Protein 4JXY (pdb70)

Radius of gyration: 20.23 Å; Cα contacts (8 Å, |Δi|>4): 507; chains: 1; bounding box: 39×57×57 Å

Solvent-accessible surface area: 14494 Å² total; per-residue (Å²): 222,101,160,195,148,132,53,40,77,78,107,117,0,77,74,49,1,87,99,12,11,84,35,0,18,134,40,0,55,151,39,15,85,24,155,86,76,86,28,40,107,0,0,128,117,23,0,60,52,0,0,118,73,52,37,0,8,0,0,1,0,0,0,63,9,15,110,9,150,63,103,61,0,22,25,0,0,0,0,0,0,0,0,32,4,0,15,84,11,45,23,38,46,79,123,76,6,19,146,90,61,30,75,44,16,0,51,122,5,0,54,30,0,43,82,45,0,58,105,7,0,97,103,15,134,30,155,105,0,39,82,12,0,51,63,0,12,88,28,3,47,104,1,31,88,45,32,98,133,15,34,66,54,9,95,6,75,56,144,26,9,61,84,9,1,58,3,47,10,0,51,8,2,14,2,0,0,16,0,0,0,20,23,26,190,51,63,135,65,30,16,70,7,0,52,46,0,0,52,54,0,0,16,0,36,23,0,0,78,7,0,53,40,19,87,30,88,5,1,54,90,0,48,7,5,0,0,1,0,37,0,10,97,102,18,87,160,119,27,44,52,30,0,94,81,1,0,84,85,28,48,0,96,123,33,57,100,66,0,63,73,2,1,130,113,28,24,0,35,77,54,0,66,103,42,0,93,121,3,0,78,56,0,33,99,17,0,89,72,7,144,158,41,81,49,23,67,0,0,29,0,5,0,66,34,3,12,110,159,15,140

Nearest PDB structures (foldseek):
  4jxy-assembly1_A  TM=1.003E+00  e=1.098E-40  Paraglaciecola sp. T6c
  4jyx-assembly6_C  TM=9.561E-01  e=3.311E-35  Paraglaciecola sp. T6c
  4jyx-assembly5_E-3  TM=9.572E-01  e=4.489E-35  Paraglaciecola sp. T6c
  3mzv-assembly1_A  TM=9.413E-01  e=1.337E-19  Rhodobacter capsulatus
  3oyr-assembly1_A  TM=9.208E-01  e=9.953E-17  Caulobacter vibrioides

B-factor: mean 39.45, std 17.42, range [16.97, 200.0]

Sequence (311 aa):
ENLYFQSMDLDHILSSLAEPDMLAVNQLIQQKKQQVVNNSDVSLINQLGFYIVNSGGKRLRPLLTVLAARALNIQTEQHHTLAAIIEFIHTATLLHDDVVDTANEVFGNQASSVLVGDFLYTRSFQMMVTLDSMRVMMQILSDATNVIAEGEVLQLMNCNDPDTTEESYMEVIYSSKTARLFEAATLLAGVLTKQSEAIENAMQDYGKYLGTAFQLVDDIMDYAGDDLAEGKPTLPLLYAMWHGNEQQTAIIREAIETGNGMDNLTPILETMEQTGALTYTKQQALKASQQQAIDALSSPPIEEEESVYKEALIGLAHISVERVA

Secondary structure (DSSP, 8-state):
--TT-SPPPHHHHHHHHHHHHHHHHHHHHHHS--S-HHHHHHHHHHHTTGGGSHHHHHHHHHHHHTT--SSHHHHHHHHHHHHHHHHHHHHHHH--HHHHHHHHHHHHHHHHHHHHHHHHHHHTT-HHHHHHHHHHHHHHHHHHHHHHHHTT-TT--HHHHHHHHIIIIIHHHHHHHHHHHHHTT--HHHHHHHHHHHHHHHHHHHHHHHHHTT--HHHHTT---HHHHHHHHHS-HHHHHHHHHHHHHS-GGGGHHHHHHHHHHHTHHHHHHHHHHHHHHHHHHHTTTSPP-HHHHHHHHHHHHHHTTT-

Foldseek 3Di:
DPPPPDFDAPVRLCVVCVVLLVLLLVVLLVLQDDPDVLSNVLSCVQRNSLSVDDQLSLLSLLLVLLVPPDSLSSLLSLLLSLLVSLLVLQLVLLQPSCVVVNNVSSNVSSVVSNVSSVVSQVVLVDVVLVVLVVVLSVLLVVLSVLQSVCQLPLVDDPVSLLSSQQRNWQSSQLSSNLVSCVSSVHDPLQSQLSSLLSNLLRSLLVLVVVLVCLCPPCLQRLGDHQLLSQLLVQAPPVLVVLSNCSNNPSPCVVVVVSSSVSSVVRCRSVVSLVSSLVSLVSSLVSCVPRDDDVSNSSSNNSSVVSSVVPD

Structure (mmCIF, N/CA/C/O backbone):
data_4JXY
#
_entry.id   4JXY
#
_cell.length_a   149.173
_cell.length_b   149.173
_cell.length_c   149.173
_cell.angle_alpha   90.00
_cell.angle_beta   90.00
_cell.angle_gamma   90.00
#
_symmetry.space_group_name_H-M   'P 41 3 2'
#
loop_
_entity.id
_entity.type
_entity.pdbx_description
1 polymer Trans-hexaprenyltranstransferase
2 non-polymer 'PHOSPHATE ION'
3 non-polymer 'GLUTARIC ACID'
4 water water
#
loop_
_atom_site.group_PDB
_atom_site.id
_atom_site.type_symbol
_atom_site.label_atom_id
_atom_site.label_alt_id
_atom_site.label_comp_id
_atom_site.label_asym_id
_atom_site.label_entity_id
_atom_site.label_seq_id
_atom_site.pdbx_PDB_ins_code
_atom_site.Cartn_x
_atom_site.Cartn_y
_atom_site.Cartn_z
_atom_site.occupancy
_atom_site.B_iso_or_equiv
_atom_site.auth_seq_id
_atom_site.auth_comp_id
_atom_site.auth_asym_id
_atom_site.auth_atom_id
_atom_site.pdbx_PDB_model_num
ATOM 1 N N . GLU A 1 16 ? 0.910 29.769 -61.514 1.00 77.24 -6 GLU A N 1
ATOM 2 C CA . GLU A 1 16 ? 1.612 29.130 -62.651 1.00 47.07 -6 GLU A CA 1
ATOM 3 C C . GLU A 1 16 ? 1.564 27.599 -62.551 1.00 66.64 -6 GLU A C 1
ATOM 4 O O . GLU A 1 16 ? 1.240 26.969 -63.545 1.00 51.14 -6 GLU A O 1
ATOM 10 N N . ASN A 1 17 ? 1.904 27.009 -61.386 1.00 37.31 -5 ASN A N 1
ATOM 11 C CA . ASN A 1 17 ? 1.881 25.524 -61.191 1.00 32.36 -5 ASN A CA 1
ATOM 12 C C . ASN A 1 17 ? 0.444 24.966 -61.174 1.00 40.33 -5 ASN A C 1
ATOM 13 O O . ASN A 1 17 ? -0.250 25.054 -60.169 1.00 36.32 -5 ASN A O 1
ATOM 18 N N . LEU A 1 18 ? 0.022 24.390 -62.295 1.00 35.28 -4 LEU A N 1
ATOM 19 C CA . LEU A 1 18 ? -1.331 23.831 -62.437 1.00 35.01 -4 LEU A CA 1
ATOM 20 C C . LEU A 1 18 ? -1.574 22.587 -61.586 1.00 36.29 -4 LEU A C 1
ATOM 21 O O . LEU A 1 18 ? -2.714 22.235 -61.343 1.00 33.87 -4 LEU A O 1
ATOM 26 N N . TYR A 1 19 ? -0.506 21.923 -61.147 1.00 28.57 -3 TYR A N 1
ATOM 27 C CA . TYR A 1 19 ? -0.621 20.703 -60.341 1.00 33.74 -3 TYR A CA 1
ATOM 28 C C . TYR A 1 19 ? -0.162 20.962 -58.915 1.00 36.82 -3 TYR A C 1
ATOM 29 O O . TYR A 1 19 ? 0.453 20.098 -58.284 1.00 36.52 -3 TYR A O 1
ATOM 38 N N . PHE A 1 20 ? -0.511 22.143 -58.403 1.00 34.37 -2 PHE A N 1
ATOM 39 C CA . PHE A 1 20 ? -0.105 22.542 -57.054 1.00 37.35 -2 PHE A CA 1
ATOM 40 C C . PHE A 1 20 ? -0.786 21.679 -55.978 1.00 41.66 -2 PHE A C 1
ATOM 41 O O . PHE A 1 20 ? -0.176 21.359 -54.961 1.00 40.72 -2 PHE A O 1
ATOM 49 N N . GLN A 1 21 ? -2.024 21.266 -56.222 1.00 34.61 -1 GLN A N 1
ATOM 50 C CA . GLN A 1 21 ? -2.762 20.458 -55.248 1.00 40.09 -1 GLN A CA 1
ATOM 51 C C . GLN A 1 21 ? -2.271 19.012 -55.239 1.00 40.33 -1 GLN A C 1
ATOM 52 O O . GLN A 1 21 ? -1.980 18.440 -56.283 1.00 36.22 -1 GLN A O 1
ATOM 58 N N . SER A 1 22 ? -2.162 18.416 -54.055 1.00 36.05 0 SER A N 1
ATOM 59 C CA . SER A 1 22 ? -1.809 17.000 -53.982 1.00 30.82 0 SER A CA 1
ATOM 60 C C . SER A 1 22 ? -2.995 16.167 -54.488 1.00 27.83 0 SER A C 1
ATOM 61 O O . SER A 1 22 ? -4.158 16.605 -54.446 1.00 32.61 0 SER A O 1
ATOM 64 N N . MET A 1 23 ? -2.689 14.970 -54.970 1.00 32.88 1 MET A N 1
ATOM 65 C CA . MET A 1 23 ? -3.709 14.118 -55.592 1.00 30.11 1 MET A CA 1
ATOM 66 C C . MET A 1 23 ? -4.709 13.655 -54.545 1.00 29.73 1 MET A C 1
ATOM 67 O O . MET A 1 23 ? -4.323 13.109 -53.484 1.00 28.65 1 MET A O 1
ATOM 72 N N . ASP A 1 24 ? -5.995 13.831 -54.834 1.00 28.69 2 ASP A N 1
ATOM 73 C CA . ASP A 1 24 ? -7.014 13.424 -53.883 1.00 28.63 2 ASP A CA 1
ATOM 74 C C . ASP A 1 24 ? -7.361 11.942 -53.978 1.00 24.57 2 ASP A C 1
ATOM 75 O O . ASP A 1 24 ? -6.986 11.237 -54.926 1.00 26.92 2 ASP A O 1
ATOM 80 N N . LEU A 1 25 ? -8.121 11.487 -53.004 1.00 26.20 3 LEU A N 1
ATOM 81 C CA . LEU A 1 25 ? -8.401 10.056 -52.887 1.00 28.95 3 LEU A CA 1
ATOM 82 C C . LEU A 1 25 ? -9.120 9.513 -54.123 1.00 32.48 3 LEU A C 1
ATOM 83 O O . LEU A 1 25 ? -8.769 8.473 -54.611 1.00 26.71 3 LEU A O 1
ATOM 88 N N . ASP A 1 26 ? -10.117 10.223 -54.650 1.00 28.20 4 ASP A N 1
ATOM 89 C CA . ASP A 1 26 ? -10.835 9.740 -55.850 1.00 28.48 4 ASP A CA 1
ATOM 90 C C . ASP A 1 26 ? -9.912 9.509 -57.022 1.00 25.86 4 ASP A C 1
ATOM 91 O O . ASP A 1 26 ? -10.032 8.511 -57.753 1.00 25.87 4 ASP A O 1
ATOM 96 N N . HIS A 1 27 ? -8.960 10.414 -57.220 1.00 25.48 5 HIS A N 1
ATOM 97 C CA . HIS A 1 27 ? -8.017 10.266 -58.317 1.00 27.91 5 HIS A CA 1
ATOM 98 C C . HIS A 1 27 ? -7.053 9.131 -58.055 1.00 24.28 5 HIS A C 1
ATOM 99 O O . HIS A 1 27 ? -6.709 8.390 -58.966 1.00 24.59 5 HIS A O 1
ATOM 106 N N . ILE A 1 28 ? -6.609 9.012 -56.806 1.00 24.25 6 ILE A N 1
ATOM 107 C CA . ILE A 1 28 ? -5.752 7.887 -56.427 1.00 22.74 6 ILE A CA 1
ATOM 108 C C . ILE A 1 28 ? -6.467 6.568 -56.700 1.00 19.04 6 ILE A C 1
ATOM 109 O O . ILE A 1 28 ? -5.881 5.660 -57.280 1.00 24.19 6 ILE A O 1
ATOM 114 N N . LEU A 1 29 ? -7.693 6.451 -56.213 1.00 24.26 7 LEU A N 1
ATOM 115 C CA . LEU A 1 29 ? -8.424 5.192 -56.368 1.00 25.01 7 LEU A CA 1
ATOM 116 C C . LEU A 1 29 ? -8.727 4.902 -57.841 1.00 28.14 7 LEU A C 1
ATOM 117 O O . LEU A 1 29 ? -8.587 3.770 -58.279 1.00 26.64 7 LEU A O 1
ATOM 122 N N . SER A 1 30 ? -9.076 5.927 -58.627 1.00 28.10 8 SER A N 1
ATOM 123 C CA A SER A 1 30 ? -9.302 5.724 -60.074 0.50 25.89 8 SER A CA 1
ATOM 124 C CA B SER A 1 30 ? -9.315 5.726 -60.046 0.50 26.65 8 SER A CA 1
ATOM 125 C C . SER A 1 30 ? -8.049 5.266 -60.782 1.00 24.80 8 SER A C 1
ATOM 126 O O . SER A 1 30 ? -8.093 4.346 -61.614 1.00 25.90 8 SER A O 1
ATOM 131 N N . LEU A 1 31 ? -6.924 5.900 -60.474 1.00 25.90 9 LEU A N 1
ATOM 132 C CA . LEU A 1 31 ? -5.651 5.524 -61.064 1.00 22.35 9 LEU A CA 1
ATOM 133 C C . LEU A 1 31 ? -5.301 4.058 -60.786 1.00 23.40 9 LEU A C 1
ATOM 134 O O . LEU A 1 31 ? -4.812 3.359 -61.667 1.00 24.93 9 LEU A O 1
ATOM 139 N N . ALA A 1 32 ? -5.511 3.643 -59.544 1.00 24.12 10 ALA A N 1
ATOM 140 C CA . ALA A 1 32 ? -5.133 2.308 -59.078 1.00 22.22 10 ALA A CA 1
ATOM 141 C C . ALA A 1 32 ? -6.142 1.228 -59.431 1.00 25.27 10 ALA A C 1
ATOM 142 O O . ALA A 1 32 ? -5.873 0.037 -59.225 1.00 24.15 10 ALA A O 1
ATOM 144 N N . GLU A 1 33 ? -7.335 1.609 -59.867 1.00 23.16 11 GLU A N 1
ATOM 145 C CA . GLU A 1 33 ? -8.427 0.633 -59.874 1.00 20.30 11 GLU A CA 1
ATOM 146 C C . GLU A 1 33 ? -8.150 -0.617 -60.707 1.00 21.76 11 GLU A C 1
ATOM 147 O O . GLU A 1 33 ? -8.412 -1.725 -60.232 1.00 25.57 11 GLU A O 1
ATOM 153 N N . PRO A 1 34 ? -7.636 -0.475 -61.935 1.00 23.82 12 PRO A N 1
ATOM 154 C CA . PRO A 1 34 ? -7.374 -1.699 -62.678 1.00 23.47 12 PRO A CA 1
ATOM 155 C C . PRO A 1 34 ? -6.464 -2.689 -61.935 1.00 31.61 12 PRO A C 1
ATOM 156 O O . PRO A 1 34 ? -6.745 -3.890 -61.904 1.00 23.64 12 PRO A O 1
ATOM 160 N N . ASP A 1 35 ? -5.400 -2.185 -61.315 1.00 26.68 13 ASP A N 1
ATOM 161 C CA . ASP A 1 35 ? -4.491 -3.049 -60.508 1.00 28.73 13 ASP A CA 1
ATOM 162 C C . ASP A 1 35 ? -5.200 -3.654 -59.303 1.00 21.49 13 ASP A C 1
ATOM 163 O O . ASP A 1 35 ? -5.063 -4.862 -59.044 1.00 25.69 13 ASP A O 1
ATOM 168 N N . MET A 1 36 ? -5.978 -2.841 -58.590 1.00 20.71 14 MET A N 1
ATOM 169 C CA . MET A 1 36 ? -6.646 -3.288 -57.380 1.00 21.61 14 MET A CA 1
ATOM 170 C C . MET A 1 36 ? -7.694 -4.392 -57.687 1.00 27.80 14 MET A C 1
ATOM 171 O O . MET A 1 36 ? -7.837 -5.377 -56.935 1.00 23.12 14 MET A O 1
ATOM 176 N N . LEU A 1 37 ? -8.424 -4.233 -58.786 1.00 25.52 15 LEU A N 1
ATOM 177 C CA . LEU A 1 37 ? -9.385 -5.280 -59.184 1.00 26.85 15 LEU A CA 1
ATOM 178 C C . LEU A 1 37 ? -8.671 -6.561 -59.560 1.00 26.13 15 LEU A C 1
ATOM 179 O O . LEU A 1 37 ? -9.153 -7.649 -59.244 1.00 27.96 15 LEU A O 1
ATOM 184 N N . ALA A 1 38 ? -7.512 -6.457 -60.204 1.00 25.96 16 ALA A N 1
ATOM 185 C CA . ALA A 1 38 ? -6.708 -7.617 -60.504 1.00 27.71 16 ALA A CA 1
ATOM 186 C C . ALA A 1 38 ? -6.198 -8.298 -59.230 1.00 31.70 16 ALA A C 1
ATOM 187 O O . ALA A 1 38 ? -6.168 -9.519 -59.154 1.00 28.41 16 ALA A O 1
ATOM 189 N N . VAL A 1 39 ? -5.785 -7.513 -58.239 1.00 24.67 17 VAL A N 1
ATOM 190 C CA . VAL A 1 39 ? -5.377 -8.080 -56.950 1.00 25.58 17 VAL A CA 1
ATOM 191 C C . VAL A 1 39 ? -6.551 -8.807 -56.287 1.00 28.49 17 VAL A C 1
ATOM 192 O O . VAL A 1 39 ? -6.409 -9.904 -55.731 1.00 27.41 17 VAL A O 1
ATOM 196 N N . ASN A 1 40 ? -7.726 -8.216 -56.357 1.00 22.80 18 ASN A N 1
ATOM 197 C CA . ASN A 1 40 ? -8.864 -8.787 -55.671 1.00 28.63 18 ASN A CA 1
ATOM 198 C C . ASN A 1 40 ? -9.227 -10.131 -56.310 1.00 30.99 18 ASN A C 1
ATOM 199 O O . ASN A 1 40 ? -9.513 -11.104 -55.606 1.00 30.37 18 ASN A O 1
ATOM 204 N N . GLN A 1 41 ? -9.143 -10.193 -57.630 1.00 29.42 19 GLN A N 1
ATOM 205 C CA . GLN A 1 41 ? -9.391 -11.437 -58.330 1.00 39.44 19 GLN A CA 1
ATOM 206 C C . GLN A 1 41 ? -8.380 -12.512 -57.938 1.00 46.25 19 GLN A C 1
ATOM 207 O O . GLN A 1 41 ? -8.741 -13.662 -57.690 1.00 34.72 19 GLN A O 1
ATOM 213 N N . LEU A 1 42 ? -7.118 -12.131 -57.836 1.00 34.30 20 LEU A N 1
ATOM 214 C CA . LEU A 1 42 ? -6.072 -13.068 -57.459 1.00 26.59 20 LEU A CA 1
ATOM 215 C C . LEU A 1 42 ? -6.293 -13.580 -56.045 1.00 35.35 20 LEU A C 1
ATOM 216 O O . LEU A 1 42 ? -6.117 -14.774 -55.766 1.00 41.12 20 LEU A O 1
ATOM 221 N N . ILE A 1 43 ? -6.678 -12.684 -55.149 1.00 30.10 21 ILE A N 1
ATOM 222 C CA . ILE A 1 43 ? -7.002 -13.056 -53.788 1.00 30.60 21 ILE A CA 1
ATOM 223 C C . ILE A 1 43 ? -8.147 -14.087 -53.733 1.00 53.63 21 ILE A C 1
ATOM 224 O O . ILE A 1 43 ? -8.073 -15.072 -52.989 1.00 35.51 21 ILE A O 1
ATOM 229 N N A GLN A 1 44 ? -9.175 -13.893 -54.556 0.50 37.71 22 GLN A N 1
ATOM 230 N N B GLN A 1 44 ? -9.208 -13.841 -54.487 0.50 34.46 22 GLN A N 1
ATOM 231 C CA A GLN A 1 44 ? -10.291 -14.847 -54.624 0.50 40.39 22 GLN A CA 1
ATOM 232 C CA B GLN A 1 44 ? -10.384 -14.705 -54.432 0.50 32.48 22 GLN A CA 1
ATOM 233 C C A GLN A 1 44 ? -9.817 -16.224 -55.086 0.50 34.93 22 GLN A C 1
ATOM 234 C C B GLN A 1 44 ? -10.036 -16.109 -54.892 0.50 36.15 22 GLN A C 1
ATOM 235 O O A GLN A 1 44 ? -10.195 -17.241 -54.508 0.50 53.00 22 GLN A O 1
ATOM 236 O O B GLN A 1 44 ? -10.469 -17.088 -54.284 0.50 39.47 22 GLN A O 1
ATOM 247 N N A LYS A 1 45 ? -8.986 -16.250 -56.121 0.50 35.51 23 LYS A N 1
ATOM 248 N N B LYS A 1 45 ? -9.222 -16.209 -55.935 0.50 37.22 23 LYS A N 1
ATOM 249 C CA A LYS A 1 45 ? -8.494 -17.495 -56.690 0.50 38.68 23 LYS A CA 1
ATOM 250 C CA B LYS A 1 45 ? -8.788 -17.502 -56.413 0.50 44.94 23 LYS A CA 1
ATOM 251 C C A LYS A 1 45 ? -7.495 -18.203 -55.780 0.50 71.79 23 LYS A C 1
ATOM 252 C C B LYS A 1 45 ? -7.851 -18.139 -55.391 0.50 72.49 23 LYS A C 1
ATOM 253 O O A LYS A 1 45 ? -7.297 -19.426 -55.884 0.50 26.20 23 LYS A O 1
ATOM 254 O O B LYS A 1 45 ? -8.172 -19.183 -54.815 0.50 33.38 23 LYS A O 1
ATOM 265 N N A GLN A 1 46 ? -6.878 -17.421 -54.895 0.50 50.19 24 GLN A N 1
ATOM 266 N N B GLN A 1 46 ? -6.711 -17.495 -55.148 0.50 48.19 24 GLN A N 1
ATOM 267 C CA A GLN A 1 46 ? -5.820 -17.896 -54.011 0.50 74.45 24 GLN A CA 1
ATOM 268 C CA B GLN A 1 46 ? -5.680 -18.055 -54.277 0.50 79.71 24 GLN A CA 1
ATOM 269 C C A GLN A 1 46 ? -6.344 -18.221 -52.631 0.50 46.87 24 GLN A C 1
ATOM 270 C C B GLN A 1 46 ? -6.155 -18.222 -52.848 0.50 45.87 24 GLN A C 1
ATOM 271 O O A GLN A 1 46 ? -5.667 -18.880 -51.848 0.50 87.62 24 GLN A O 1
ATOM 272 O O B GLN A 1 46 ? -5.392 -18.671 -51.999 0.50 67.96 24 GLN A O 1
ATOM 283 N N A VAL A 1 47 ? -7.546 -17.750 -52.326 0.50 68.68 25 VAL A N 1
ATOM 284 N N B VAL A 1 47 ? -7.393 -17.840 -52.563 0.50 50.26 25 VAL A N 1
ATOM 285 C CA A VAL A 1 47 ? -8.166 -18.074 -51.055 0.50 85.02 25 VAL A CA 1
ATOM 286 C CA B VAL A 1 47 ? -7.937 -18.113 -51.246 0.50 64.19 25 VAL A CA 1
ATOM 287 C C A VAL A 1 47 ? -8.583 -19.521 -51.114 0.50 84.92 25 VAL A C 1
ATOM 288 C C B VAL A 1 47 ? -8.247 -19.584 -51.253 0.50 41.67 25 VAL A C 1
ATOM 289 O O A VAL A 1 47 ? -8.954 -20.117 -50.103 0.50 200.00 25 VAL A O 1
ATOM 290 O O B VAL A 1 47 ? -8.256 -20.236 -50.216 0.50 55.70 25 VAL A O 1
ATOM 297 N N A ASN A 1 48 ? -8.541 -20.082 -52.314 0.50 86.83 26 ASN A N 1
ATOM 298 N N B ASN A 1 48 ? -8.502 -20.094 -52.451 0.50 69.01 26 ASN A N 1
ATOM 299 C CA A ASN A 1 48 ? -9.224 -21.337 -52.548 0.50 106.14 26 ASN A CA 1
ATOM 300 C CA B ASN A 1 48 ? -9.204 -21.357 -52.614 0.50 93.45 26 ASN A CA 1
ATOM 301 C C A ASN A 1 48 ? -8.500 -22.582 -52.048 0.50 123.72 26 ASN A C 1
ATOM 302 C C B ASN A 1 48 ? -8.494 -22.590 -52.059 0.50 119.30 26 ASN A C 1
ATOM 303 O O A ASN A 1 48 ? -7.264 -22.673 -52.099 0.50 42.16 26 ASN A O 1
ATOM 304 O O B ASN A 1 48 ? -7.258 -22.681 -52.082 0.50 43.67 26 ASN A O 1
ATOM 313 N N . SER A 1 49 ? -9.313 -23.528 -51.575 1.00 77.97 27 SER A N 1
ATOM 314 C CA . SER A 1 49 ? -8.878 -24.830 -51.088 1.00 85.22 27 SER A CA 1
ATOM 315 C C . SER A 1 49 ? -10.061 -25.778 -51.271 1.00 86.94 27 SER A C 1
ATOM 316 O O . SER A 1 49 ? -11.175 -25.336 -51.567 1.00 58.42 27 SER A O 1
ATOM 319 N N . ASP A 1 50 ? -9.844 -27.069 -51.049 1.00 88.52 28 ASP A N 1
ATOM 320 C CA . ASP A 1 50 ? -10.947 -28.035 -51.091 1.00 80.53 28 ASP A CA 1
ATOM 321 C C . ASP A 1 50 ? -11.784 -28.008 -49.809 1.00 83.75 28 ASP A C 1
ATOM 322 O O . ASP A 1 50 ? -12.886 -28.550 -49.768 1.00 75.61 28 ASP A O 1
ATOM 327 N N . VAL A 1 51 ? -11.272 -27.350 -48.776 1.00 53.86 29 VAL A N 1
ATOM 328 C CA . VAL A 1 51 ? -11.887 -27.390 -47.464 1.00 48.18 29 VAL A CA 1
ATOM 329 C C . VAL A 1 51 ? -12.960 -26.297 -47.305 1.00 52.06 29 VAL A C 1
ATOM 330 O O . VAL A 1 51 ? -12.660 -25.113 -47.189 1.00 39.24 29 VAL A O 1
ATOM 334 N N . SER A 1 52 ? -14.219 -26.709 -47.273 1.00 42.77 30 SER A N 1
ATOM 335 C CA . SER A 1 52 ? -15.352 -25.778 -47.228 1.00 43.57 30 SER A CA 1
ATOM 336 C C . SER A 1 52 ? -15.232 -24.650 -46.199 1.00 47.49 30 SER A C 1
ATOM 337 O O . SER A 1 52 ? -15.479 -23.483 -46.523 1.00 49.01 30 SER A O 1
ATOM 340 N N . LEU A 1 53 ? -14.886 -24.979 -44.955 1.00 36.57 31 LEU A N 1
ATOM 341 C CA . LEU A 1 53 ? -14.821 -23.964 -43.898 1.00 41.47 31 LEU A CA 1
ATOM 342 C C . LEU A 1 53 ? -13.787 -22.868 -44.206 1.00 41.73 31 LEU A C 1
ATOM 343 O O . LEU A 1 53 ? -13.975 -21.709 -43.829 1.00 42.35 31 LEU A O 1
ATOM 348 N N . ILE A 1 54 ? -12.696 -23.243 -44.865 1.00 41.24 32 ILE A N 1
ATOM 349 C CA . ILE A 1 54 ? -11.683 -22.266 -45.260 1.00 43.93 32 ILE A CA 1
ATOM 350 C C . ILE A 1 54 ? -12.300 -21.312 -46.266 1.00 32.27 32 ILE A C 1
ATOM 351 O O . ILE A 1 54 ? -12.088 -20.101 -46.199 1.00 42.12 32 ILE A O 1
ATOM 356 N N . ASN A 1 55 ? -13.082 -21.865 -47.183 1.00 40.38 33 ASN A N 1
ATOM 357 C CA . ASN A 1 55 ? -13.709 -21.053 -48.216 1.00 49.23 33 ASN A CA 1
ATOM 358 C C . ASN A 1 55 ? -14.782 -20.113 -47.655 1.00 56.25 33 ASN A C 1
ATOM 359 O O . ASN A 1 55 ? -14.901 -18.989 -48.110 1.00 38.35 33 ASN A O 1
ATOM 364 N N . GLN A 1 56 ? -15.499 -20.536 -46.617 1.00 39.36 34 GLN A N 1
ATOM 365 C CA . GLN A 1 56 ? -16.544 -19.713 -46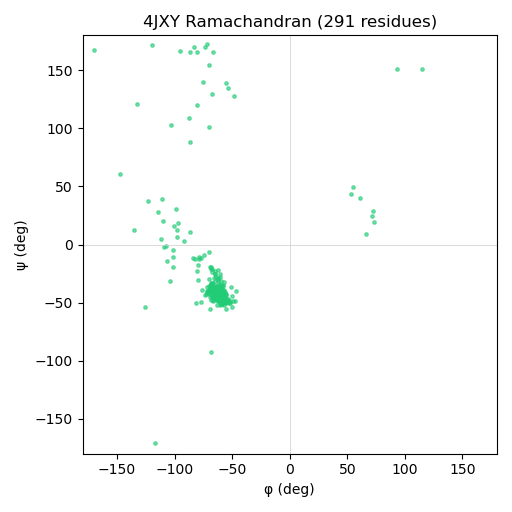.002 1.00 36.67 34 GLN A CA 1
ATOM 366 C C . GLN A 1 56 ? -15.987 -18.631 -45.104 1.00 43.91 34 GLN A C 1
ATOM 367 O O . GLN A 1 56 ? -16.372 -17.469 -45.217 1.00 38.96 34 GLN A O 1
ATOM 373 N N . LEU A 1 57 ? -15.087 -18.996 -44.200 1.00 37.20 35 LEU A N 1
ATOM 374 C CA . LEU A 1 57 ? -14.442 -17.989 -43.351 1.00 39.97 35 LEU A CA 1
ATOM 375 C C . LEU A 1 57 ? -13.620 -17.040 -44.240 1.00 37.42 35 LEU A C 1
ATOM 376 O O . LEU A 1 57 ? -13.596 -15.828 -44.004 1.00 38.86 35 LEU A O 1
ATOM 381 N N . GLY A 1 58 ? -12.986 -17.611 -45.266 1.00 38.01 36 GLY A N 1
ATOM 382 C CA . GLY A 1 58 ? -12.161 -16.870 -46.221 1.00 44.81 36 GLY A CA 1
ATOM 383 C C . GLY A 1 58 ? -12.974 -15.803 -46.933 1.00 46.30 36 GLY A C 1
ATOM 384 O O . GLY A 1 58 ? -12.583 -14.628 -46.986 1.00 39.22 36 GLY A O 1
ATOM 385 N N . PHE A 1 59 ? -14.120 -16.215 -47.463 1.00 37.83 37 PHE A N 1
ATOM 386 C CA . PHE A 1 59 ? -15.050 -15.283 -48.109 1.00 41.40 37 PHE A CA 1
ATOM 387 C C . PHE A 1 59 ? -15.424 -14.151 -47.159 1.00 38.44 37 PHE A C 1
ATOM 388 O O . PHE A 1 59 ? -15.330 -12.974 -47.510 1.00 36.45 37 PHE A O 1
ATOM 396 N N . TYR A 1 60 ? -15.819 -14.518 -45.945 1.00 36.41 38 TYR A N 1
ATOM 397 C CA . TYR A 1 60 ? -16.220 -13.558 -44.934 1.00 39.03 38 TYR A CA 1
ATOM 398 C C . TYR A 1 60 ? -15.137 -12.536 -44.670 1.00 55.36 38 TYR A C 1
ATOM 399 O O . TYR A 1 60 ? -15.450 -11.368 -44.511 1.00 37.07 38 TYR A O 1
ATOM 408 N N . ILE A 1 61 ? -13.869 -12.939 -44.624 1.00 43.02 39 ILE A N 1
ATOM 409 C CA . ILE A 1 61 ? -12.839 -11.978 -44.210 1.00 39.09 39 ILE A CA 1
ATOM 410 C C . ILE A 1 61 ? -12.022 -11.352 -45.330 1.00 43.16 39 ILE A C 1
ATOM 411 O O . ILE A 1 61 ? -11.394 -10.321 -45.099 1.00 46.55 39 ILE A O 1
ATOM 416 N N . VAL A 1 62 ? -11.996 -11.962 -46.512 1.00 28.86 40 VAL A N 1
ATOM 417 C CA . VAL A 1 62 ? -11.057 -11.523 -47.554 1.00 34.20 40 VAL A CA 1
ATOM 418 C C . VAL A 1 62 ? -11.650 -11.399 -48.969 1.00 37.76 40 VAL A C 1
ATOM 419 O O . VAL A 1 62 ? -10.931 -11.221 -49.954 1.00 35.59 40 VAL A O 1
ATOM 423 N N . ASN A 1 63 ? -12.974 -11.448 -49.080 1.00 36.06 41 ASN A N 1
ATOM 424 C CA . ASN A 1 63 ? -13.609 -11.360 -50.392 1.00 41.92 41 ASN A CA 1
ATOM 425 C C . ASN A 1 63 ? -13.344 -10.030 -51.132 1.00 41.46 41 ASN A C 1
ATOM 426 O O . ASN A 1 63 ? -13.337 -9.983 -52.361 1.00 40.35 41 ASN A O 1
ATOM 431 N N . SER A 1 64 ? -13.142 -8.959 -50.380 1.00 35.24 42 SER A N 1
ATOM 432 C CA . SER A 1 64 ? -12.755 -7.671 -50.974 1.00 33.41 42 SER A CA 1
ATOM 433 C C . SER A 1 64 ? -11.340 -7.256 -50.540 1.00 34.64 42 SER A C 1
ATOM 434 O O . SER A 1 64 ? -11.020 -6.068 -50.502 1.00 33.29 42 SER A O 1
ATOM 437 N N . GLY A 1 65 ? -10.496 -8.246 -50.241 1.00 33.17 43 GLY A N 1
ATOM 438 C CA . GLY A 1 65 ? -9.156 -8.009 -49.711 1.00 31.71 43 GLY A CA 1
ATOM 439 C C . GLY A 1 65 ? -8.260 -7.198 -50.622 1.00 33.73 43 GLY A C 1
ATOM 440 O O . GLY A 1 65 ? -7.372 -6.507 -50.149 1.00 31.38 43 GLY A O 1
ATOM 441 N N . GLY A 1 66 ? -8.492 -7.278 -51.931 1.00 26.38 44 GLY A N 1
ATOM 442 C CA . GLY A 1 66 ? -7.675 -6.554 -52.899 1.00 27.48 44 GLY A CA 1
ATOM 443 C C . GLY A 1 66 ? -8.055 -5.075 -52.997 1.00 29.65 44 GLY A C 1
ATOM 444 O O . GLY A 1 66 ? -7.314 -4.296 -53.574 1.00 31.99 44 GLY A O 1
ATOM 445 N N . LYS A 1 67 ? -9.175 -4.693 -52.384 1.00 26.75 45 LYS A N 1
ATOM 446 C CA . LYS A 1 67 ? -9.693 -3.333 -52.424 1.00 29.40 45 LYS A CA 1
ATOM 447 C C . LYS A 1 67 ? -9.312 -2.539 -51.149 1.00 33.84 45 LYS A C 1
ATOM 448 O O . LYS A 1 67 ? -10.037 -1.648 -50.734 1.00 36.21 45 LYS A O 1
ATOM 454 N N . ARG A 1 68 ? -8.159 -2.850 -50.547 1.00 28.08 46 ARG A N 1
ATOM 455 C CA . ARG A 1 68 ? -7.791 -2.301 -49.234 1.00 24.24 46 ARG A CA 1
ATOM 456 C C . ARG A 1 68 ? -6.522 -1.495 -49.301 1.00 22.01 46 ARG A C 1
ATOM 457 O O . ARG A 1 68 ? -5.816 -1.532 -50.303 1.00 21.83 46 ARG A O 1
ATOM 465 N N . LEU A 1 69 ? -6.219 -0.826 -48.198 1.00 24.12 47 LEU A N 1
ATOM 466 C CA . LEU A 1 69 ? -5.085 0.102 -48.092 1.00 22.52 47 LEU A CA 1
ATOM 467 C C . LEU A 1 69 ? -3.728 -0.514 -48.396 1.00 24.26 47 LEU A C 1
ATOM 468 O O . LEU A 1 69 ? -2.942 0.034 -49.156 1.00 21.24 47 LEU A O 1
ATOM 473 N N . ARG A 1 70 ? -3.398 -1.682 -47.822 1.00 21.55 48 ARG A N 1
ATOM 474 C CA . ARG A 1 70 ? -2.067 -2.233 -48.067 1.00 19.43 48 ARG A CA 1
ATOM 475 C C . ARG A 1 70 ? -1.820 -2.685 -49.500 1.00 21.55 48 ARG A C 1
ATOM 476 O O . ARG A 1 70 ? -0.765 -2.409 -50.044 1.00 23.00 48 ARG A O 1
ATOM 484 N N . PRO A 1 71 ? -2.822 -3.318 -50.151 1.00 21.69 49 PRO A N 1
ATOM 485 C CA . PRO A 1 71 ? -2.666 -3.555 -51.576 1.00 22.89 49 PRO A CA 1
ATOM 486 C C . PRO A 1 71 ? -2.534 -2.269 -52.405 1.00 19.79 49 PRO A C 1
ATOM 487 O O . PRO A 1 71 ? -1.783 -2.254 -53.363 1.00 24.50 49 PRO A O 1
ATOM 491 N N . LEU A 1 72 ? -3.273 -1.238 -52.038 1.00 21.96 50 LEU A N 1
ATOM 492 C CA . LEU A 1 72 ? -3.200 0.082 -52.725 1.00 22.60 50 LEU A CA 1
ATOM 493 C C . LEU A 1 72 ? -1.773 0.610 -52.680 1.00 20.24 50 LEU A C 1
ATOM 494 O O . LEU A 1 72 ? -1.189 0.972 -53.702 1.00 21.95 50 LEU A O 1
ATOM 499 N N . LEU A 1 73 ? -1.217 0.646 -51.478 1.00 21.07 51 LEU A N 1
ATOM 500 C CA . LEU A 1 73 ? 0.157 1.067 -51.274 0.93 21.91 51 LEU A CA 1
ATOM 501 C C . LEU A 1 73 ? 1.126 0.290 -52.137 1.00 25.31 51 LEU A C 1
ATOM 502 O O . LEU A 1 73 ? 2.018 0.828 -52.797 1.00 22.66 51 LEU A O 1
ATOM 507 N N . THR A 1 74 ? 0.946 -1.025 -52.140 1.00 21.32 52 THR A N 1
ATOM 508 C CA . THR A 1 74 ? 1.833 -1.892 -52.826 1.00 19.06 52 THR A CA 1
ATOM 509 C C . THR A 1 74 ? 1.802 -1.691 -54.337 1.00 22.86 52 THR A C 1
ATOM 510 O O . THR A 1 74 ? 2.859 -1.616 -54.966 1.00 22.50 52 THR A O 1
ATOM 514 N N . VAL A 1 75 ? 0.604 -1.594 -54.910 1.00 22.70 53 VAL A N 1
ATOM 515 C CA . VAL A 1 75 ? 0.514 -1.448 -56.353 1.00 20.99 53 VAL A CA 1
ATOM 516 C C . VAL A 1 75 ? 0.973 -0.054 -56.822 1.00 19.78 53 VAL A C 1
ATOM 517 O O . VAL A 1 75 ? 1.625 0.061 -57.858 1.00 24.98 53 VAL A O 1
ATOM 521 N N . LEU A 1 76 ? 0.660 0.971 -56.035 1.00 21.44 54 LEU A N 1
ATOM 522 C CA . LEU A 1 76 ? 1.126 2.344 -56.341 1.00 23.14 54 LEU A CA 1
ATOM 523 C C . LEU A 1 76 ? 2.652 2.398 -56.290 1.00 24.69 54 LEU A C 1
ATOM 524 O O . LEU A 1 76 ? 3.287 2.958 -57.173 1.00 24.50 54 LEU A O 1
ATOM 529 N N . ALA A 1 77 ? 3.246 1.776 -55.279 1.00 25.12 55 ALA A N 1
ATOM 530 C CA . ALA A 1 77 ? 4.704 1.738 -55.169 1.00 25.56 55 ALA A CA 1
ATOM 531 C C . ALA A 1 77 ? 5.356 1.076 -56.359 1.00 27.90 55 ALA A C 1
ATOM 532 O O . ALA A 1 77 ? 6.322 1.596 -56.934 1.00 25.39 55 ALA A O 1
ATOM 534 N N . ALA A 1 78 ? 4.812 -0.059 -56.777 1.00 24.15 56 ALA A N 1
ATOM 535 C CA . ALA A 1 78 ? 5.402 -0.821 -57.854 1.00 22.25 56 ALA A CA 1
ATOM 536 C C . ALA A 1 78 ? 5.302 -0.072 -59.188 1.00 24.22 56 ALA A C 1
ATOM 537 O O . ALA A 1 78 ? 6.242 -0.089 -59.983 1.00 26.64 56 ALA A O 1
ATOM 539 N N . ARG A 1 79 ? 4.166 0.565 -59.412 1.00 26.01 57 ARG A N 1
ATOM 540 C CA . ARG A 1 79 ? 3.939 1.362 -60.630 1.00 25.78 57 ARG A CA 1
ATOM 541 C C . ARG A 1 79 ? 4.795 2.655 -60.613 1.00 25.60 57 ARG A C 1
ATOM 542 O O . ARG A 1 79 ? 5.299 3.071 -61.645 1.00 27.81 57 ARG A O 1
ATOM 550 N N . ALA A 1 80 ? 4.993 3.257 -59.441 1.00 24.96 58 ALA A N 1
ATOM 551 C CA . ALA A 1 80 ? 5.932 4.389 -59.307 1.00 26.30 58 ALA A CA 1
ATOM 552 C C . ALA A 1 80 ? 7.332 4.000 -59.684 1.00 29.53 58 ALA A C 1
ATOM 553 O O . ALA A 1 80 ? 8.096 4.848 -60.125 1.00 29.78 58 ALA A O 1
ATOM 555 N N . LEU A 1 81 ? 7.657 2.707 -59.566 1.00 26.43 59 LEU A N 1
ATOM 556 C CA . LEU A 1 81 ? 8.963 2.174 -59.932 1.00 29.43 59 LEU A CA 1
ATOM 557 C C . LEU A 1 81 ? 8.975 1.480 -61.293 1.00 29.50 59 LEU A C 1
ATOM 558 O O . LEU A 1 81 ? 9.908 0.742 -61.618 1.00 32.56 59 LEU A O 1
ATOM 563 N N . ASN A 1 82 ? 7.942 1.734 -62.087 1.00 26.09 60 ASN A N 1
ATOM 564 C CA . ASN A 1 82 ? 7.875 1.305 -63.498 1.00 32.07 60 ASN A CA 1
ATOM 565 C C . ASN A 1 82 ? 7.930 -0.214 -63.670 1.00 35.32 60 ASN A C 1
ATOM 566 O O . ASN A 1 82 ? 8.578 -0.739 -64.573 1.00 29.95 60 ASN A O 1
ATOM 571 N N . ILE A 1 83 ? 7.240 -0.932 -62.791 1.00 31.39 61 ILE A N 1
ATOM 572 C CA . ILE A 1 83 ? 7.200 -2.381 -62.896 1.00 28.14 61 ILE A CA 1
ATOM 573 C C . ILE A 1 83 ? 6.710 -2.814 -64.294 1.00 27.69 61 ILE A C 1
ATOM 574 O O . ILE A 1 83 ? 5.795 -2.213 -64.845 1.00 30.58 61 ILE A O 1
ATOM 579 N N . GLN A 1 84 ? 7.347 -3.840 -64.842 1.00 33.08 62 GLN A N 1
ATOM 580 C CA . GLN A 1 84 ? 7.088 -4.324 -66.197 1.00 34.59 62 GLN A CA 1
ATOM 581 C C . GLN A 1 84 ? 6.384 -5.682 -66.212 1.00 42.37 62 GLN A C 1
ATOM 582 O O . GLN A 1 84 ? 6.058 -6.203 -67.279 1.00 37.90 62 GLN A O 1
ATOM 588 N N . THR A 1 85 ? 6.141 -6.242 -65.031 1.00 34.96 63 THR A N 1
ATOM 589 C CA . THR A 1 85 ? 5.455 -7.520 -64.863 1.00 29.40 63 THR A CA 1
ATOM 590 C C . THR A 1 85 ? 4.144 -7.315 -64.093 1.00 32.45 63 THR A C 1
ATOM 591 O O . THR A 1 85 ? 3.731 -6.193 -63.846 1.00 31.83 63 THR A O 1
ATOM 595 N N . GLU A 1 86 ? 3.491 -8.403 -63.694 1.00 29.29 64 GLU A N 1
ATOM 596 C CA . GLU A 1 86 ? 2.322 -8.306 -62.814 1.00 27.46 64 GLU A CA 1
ATOM 597 C C . GLU A 1 86 ? 2.682 -8.861 -61.441 1.00 27.67 64 GLU A C 1
ATOM 598 O O . GLU A 1 86 ? 1.807 -9.200 -60.656 1.00 25.80 64 GLU A O 1
ATOM 604 N N . GLN A 1 87 ? 3.980 -8.925 -61.135 1.00 25.75 65 GLN A N 1
ATOM 605 C CA . GLN A 1 87 ? 4.403 -9.507 -59.844 1.00 27.44 65 GLN A CA 1
ATOM 606 C C . GLN A 1 87 ? 3.932 -8.708 -58.640 1.00 27.76 65 GLN A C 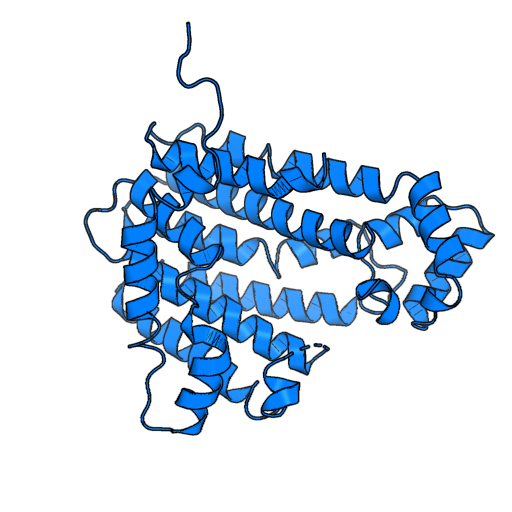1
ATOM 607 O O . GLN A 1 87 ? 3.841 -9.243 -57.545 1.00 25.90 65 GLN A O 1
ATOM 613 N N . HIS A 1 88 ? 3.647 -7.419 -58.837 1.00 25.36 66 HIS A N 1
ATOM 614 C CA . HIS A 1 88 ? 3.081 -6.608 -57.766 1.00 24.39 66 HIS A CA 1
ATOM 615 C C . HIS A 1 88 ? 1.666 -6.999 -57.358 1.00 21.33 66 HIS A C 1
ATOM 616 O O . HIS A 1 88 ? 1.246 -6.699 -56.250 1.00 23.64 66 HIS A O 1
ATOM 623 N N . HIS A 1 89 ? 0.915 -7.634 -58.248 1.00 23.53 67 HIS A N 1
ATOM 624 C CA . HIS A 1 89 ? -0.382 -8.170 -57.864 1.00 21.16 67 HIS A CA 1
ATOM 625 C C . HIS A 1 89 ? -0.215 -9.316 -56.856 1.00 21.20 67 HIS A C 1
ATOM 626 O O . HIS A 1 89 ? -0.925 -9.369 -55.852 1.00 24.23 67 HIS A O 1
ATOM 633 N N . THR A 1 90 ? 0.719 -10.204 -57.138 1.00 24.77 68 THR A N 1
ATOM 634 C CA . THR A 1 90 ? 1.107 -11.261 -56.164 1.00 25.27 68 THR A CA 1
ATOM 635 C C . THR A 1 90 ? 1.603 -10.673 -54.857 1.00 19.61 68 THR A C 1
ATOM 636 O O . THR A 1 90 ? 1.179 -11.081 -53.778 1.00 23.00 68 THR A O 1
ATOM 640 N N . LEU A 1 91 ? 2.491 -9.691 -54.935 1.00 22.50 69 LEU A N 1
ATOM 641 C CA . LEU A 1 91 ? 2.985 -9.050 -53.722 1.00 23.25 69 LEU A CA 1
ATOM 642 C C . LEU A 1 91 ? 1.870 -8.429 -52.914 1.00 24.45 69 LEU A C 1
ATOM 643 O O . LEU A 1 91 ? 1.821 -8.566 -51.698 1.00 22.45 69 LEU A O 1
ATOM 648 N N . ALA A 1 92 ? 0.952 -7.742 -53.580 1.00 22.72 70 ALA A N 1
ATOM 649 C CA . ALA A 1 92 ? -0.131 -7.097 -52.864 1.00 20.28 70 ALA A CA 1
ATOM 650 C C . ALA A 1 92 ? -1.006 -8.113 -52.124 1.00 23.75 70 ALA A C 1
ATOM 651 O O . ALA A 1 92 ? -1.427 -7.872 -50.989 1.00 22.39 70 ALA A O 1
ATOM 653 N N . ALA A 1 93 ? -1.267 -9.241 -52.773 1.00 23.35 71 ALA A N 1
ATOM 654 C CA . ALA A 1 93 ? -2.038 -10.297 -52.166 1.00 25.48 71 ALA A CA 1
ATOM 655 C C . ALA A 1 93 ? -1.282 -10.909 -50.977 1.00 20.11 71 ALA A C 1
ATOM 656 O O . ALA A 1 93 ? -1.881 -11.145 -49.937 1.00 24.51 71 ALA A O 1
ATOM 658 N N . ILE A 1 94 ? 0.016 -11.116 -51.125 1.00 22.04 72 ILE A N 1
ATOM 659 C CA . ILE A 1 94 ? 0.849 -11.586 -50.002 1.00 21.68 72 ILE A CA 1
ATOM 660 C C . ILE A 1 94 ? 0.731 -10.666 -48.793 1.00 27.10 72 ILE A C 1
ATOM 661 O O . ILE A 1 94 ? 0.449 -11.109 -47.682 1.00 23.16 72 ILE A O 1
ATOM 666 N N . ILE A 1 95 ? 0.886 -9.358 -49.017 1.00 22.09 73 ILE A N 1
ATOM 667 C CA . ILE A 1 95 ? 0.853 -8.405 -47.936 1.00 20.45 73 ILE A CA 1
ATOM 668 C C . ILE A 1 95 ? -0.497 -8.395 -47.243 1.00 22.37 73 ILE A C 1
ATOM 669 O O . ILE A 1 95 ? -0.580 -8.352 -46.019 1.00 23.53 73 ILE A O 1
ATOM 674 N N . GLU A 1 96 ? -1.574 -8.400 -48.021 1.00 22.00 74 GLU A N 1
ATOM 675 C CA . GLU A 1 96 ? -2.867 -8.413 -47.430 1.00 20.79 74 GLU A CA 1
ATOM 676 C C . GLU A 1 96 ? -3.198 -9.724 -46.694 1.00 22.06 74 GLU A C 1
ATOM 677 O O . GLU A 1 96 ? -3.903 -9.690 -45.683 1.00 23.72 74 GLU A O 1
ATOM 683 N N . PHE A 1 97 ? -2.684 -10.846 -47.183 1.00 23.80 75 PHE A N 1
ATOM 684 C CA . PHE A 1 97 ? -2.862 -12.130 -46.450 1.00 25.16 75 PHE A CA 1
ATOM 685 C C . PHE A 1 97 ? -2.156 -12.106 -45.093 1.00 20.99 75 PHE A C 1
ATOM 686 O O . PHE A 1 97 ? -2.705 -12.568 -44.109 1.00 25.88 75 PHE A O 1
ATOM 694 N N . ILE A 1 98 ? -0.950 -11.548 -45.052 1.00 22.64 76 ILE A N 1
ATOM 695 C CA . ILE A 1 98 ? -0.246 -11.355 -43.800 1.00 23.83 76 ILE A CA 1
ATOM 696 C C . ILE A 1 98 ? -1.030 -10.478 -42.858 1.00 29.89 76 ILE A C 1
ATOM 697 O O . ILE A 1 98 ? -1.174 -10.803 -41.677 1.00 24.16 76 ILE A O 1
ATOM 702 N N . HIS A 1 99 ? -1.560 -9.369 -43.369 1.00 25.65 77 HIS A N 1
ATOM 703 C CA . HIS A 1 99 ? -2.344 -8.473 -42.526 1.00 21.12 77 HIS A CA 1
ATOM 704 C C . HIS A 1 99 ? -3.597 -9.161 -41.980 1.00 24.26 77 HIS A C 1
ATOM 705 O O . HIS A 1 99 ? -3.910 -9.052 -40.793 1.00 25.47 77 HIS A O 1
ATOM 712 N N . THR A 1 100 ? -4.323 -9.852 -42.862 1.00 24.77 78 THR A N 1
ATOM 713 C CA . THR A 1 100 ? -5.570 -10.526 -42.497 1.00 26.29 78 THR A CA 1
ATOM 714 C C . THR A 1 100 ? -5.302 -11.663 -41.465 1.00 25.13 78 THR A C 1
ATOM 715 O O . THR A 1 100 ? -5.993 -11.758 -40.453 1.00 26.54 78 THR A O 1
ATOM 719 N N . ALA A 1 101 ? -4.265 -12.459 -41.712 1.00 26.47 79 ALA A N 1
ATOM 720 C CA . ALA A 1 101 ? -3.845 -13.496 -40.735 1.00 25.44 79 ALA A CA 1
ATOM 721 C C . ALA A 1 101 ? -3.554 -12.912 -39.352 1.00 27.43 79 ALA A C 1
ATOM 722 O O . ALA A 1 101 ? -4.044 -13.411 -38.328 1.00 26.68 79 ALA A O 1
ATOM 724 N N . THR A 1 102 ? -2.786 -11.822 -39.313 1.00 27.13 80 THR A N 1
ATOM 725 C CA . THR A 1 102 ? -2.515 -11.100 -38.086 1.00 24.77 80 THR A CA 1
ATOM 726 C C . THR A 1 102 ? -3.753 -10.625 -37.363 1.00 29.42 80 THR A C 1
ATOM 727 O O . THR A 1 102 ? -3.836 -10.707 -36.121 1.00 30.49 80 THR A O 1
ATOM 731 N N . LEU A 1 103 ? -4.686 -10.062 -38.120 1.00 30.55 81 LEU A N 1
ATOM 732 C CA . LEU A 1 103 ? -5.922 -9.527 -37.541 1.00 30.72 81 LEU A CA 1
ATOM 733 C C . LEU A 1 103 ? -6.731 -10.635 -36.885 1.00 30.88 81 LEU A C 1
ATOM 734 O O . LEU A 1 103 ? -7.265 -10.479 -35.791 1.00 30.28 81 LEU A O 1
ATOM 739 N N . LEU A 1 104 ? -6.868 -11.735 -37.608 1.00 26.83 82 LEU A N 1
ATOM 740 C CA . LEU A 1 104 ? -7.588 -12.900 -37.107 1.00 23.72 82 LEU A CA 1
ATOM 741 C C . LEU A 1 104 ? -6.976 -13.370 -35.796 1.00 28.90 82 LEU A C 1
ATOM 742 O O . LEU A 1 104 ? -7.679 -13.586 -34.813 1.00 35.89 82 LEU A O 1
ATOM 747 N N . HIS A 1 105 ? -5.660 -13.494 -35.777 1.00 25.96 83 HIS A N 1
ATOM 748 C CA . HIS A 1 105 ? -4.979 -13.946 -34.574 0.93 28.07 83 HIS A CA 1
ATOM 749 C C . HIS A 1 105 ? -5.063 -12.972 -33.423 1.00 41.17 83 HIS A C 1
ATOM 750 O O . HIS A 1 105 ? -5.227 -13.373 -32.276 1.00 34.32 83 HIS A O 1
ATOM 757 N N . ASP A 1 106 ? -4.986 -11.689 -33.735 1.00 33.13 84 ASP A N 1
ATOM 758 C CA . ASP A 1 106 ? -5.120 -10.642 -32.712 1.00 38.44 84 ASP A CA 1
ATOM 759 C C . ASP A 1 106 ? -6.506 -10.572 -32.082 1.00 38.79 84 ASP A C 1
ATOM 760 O O . ASP A 1 106 ? -6.643 -10.155 -30.936 1.00 41.19 84 ASP A O 1
ATOM 765 N N . ASP A 1 107 ? -7.535 -10.953 -32.826 1.00 34.97 85 ASP A N 1
ATOM 766 C CA . ASP A 1 107 ? -8.886 -10.895 -32.314 1.00 39.64 85 ASP A CA 1
ATOM 767 C C . ASP A 1 107 ? -9.217 -12.069 -31.407 1.00 49.10 85 ASP A C 1
ATOM 768 O O . ASP A 1 107 ? -10.167 -12.014 -30.639 1.00 42.40 85 ASP A O 1
ATOM 773 N N . VAL A 1 108 ? -8.423 -13.125 -31.481 1.00 37.28 86 VAL A N 1
ATOM 774 C CA . VAL A 1 108 ? -8.528 -14.205 -30.511 1.00 34.55 86 VAL A CA 1
ATOM 775 C C . VAL A 1 108 ? -8.029 -13.634 -29.212 1.00 40.21 86 VAL A C 1
ATOM 776 O O . VAL A 1 108 ? -8.755 -13.665 -28.225 1.00 43.70 86 VAL A O 1
ATOM 780 N N . VAL A 1 109 ? -6.795 -13.108 -29.235 1.00 62.30 87 VAL A N 1
ATOM 781 C CA . VAL A 1 109 ? -6.069 -12.730 -28.009 1.00 74.37 87 VAL A CA 1
ATOM 782 C C . VAL A 1 109 ? -6.753 -11.579 -27.269 1.00 121.71 87 VAL A C 1
ATOM 783 O O . VAL A 1 109 ? -6.556 -11.439 -26.061 1.00 59.91 87 VAL A O 1
ATOM 787 N N . ASP A 1 110 ? -7.521 -10.760 -28.002 1.00 60.58 88 ASP A N 1
ATOM 788 C CA . ASP A 1 110 ? -8.351 -9.684 -27.422 1.00 96.67 88 ASP A CA 1
ATOM 789 C C . ASP A 1 110 ? -9.518 -10.245 -26.611 1.00 64.37 88 ASP A C 1
ATOM 790 O O . ASP A 1 110 ? -10.614 -10.460 -27.141 1.00 83.86 88 ASP A O 1
ATOM 795 N N . THR A 1 120 ? -16.507 -9.838 -35.690 1.00 57.49 98 THR A N 1
ATOM 796 C CA . THR A 1 120 ? -15.203 -10.449 -35.965 1.00 71.87 98 THR A CA 1
ATOM 797 C C . THR A 1 120 ? -15.367 -11.922 -36.325 1.00 53.16 98 THR A C 1
ATOM 798 O O . THR A 1 120 ? -16.312 -12.575 -35.867 1.00 52.14 98 THR A O 1
ATOM 802 N N . ALA A 1 121 ? -14.447 -12.445 -37.135 1.00 64.44 99 ALA A N 1
ATOM 803 C CA . ALA A 1 121 ? -14.510 -13.848 -37.556 1.00 79.25 99 ALA A CA 1
ATOM 804 C C . ALA A 1 121 ? -14.471 -14.840 -36.379 1.00 55.67 99 ALA A C 1
ATOM 805 O O . ALA A 1 121 ? -15.142 -15.863 -36.433 1.00 55.13 99 ALA A O 1
ATOM 807 N N . ASN A 1 122 ? -13.704 -14.556 -35.325 1.00 47.93 100 ASN A N 1
ATOM 808 C CA . ASN A 1 122 ? -13.682 -15.474 -34.169 1.00 72.69 100 ASN A CA 1
ATOM 809 C C . ASN A 1 122 ? -14.995 -15.500 -33.373 1.00 52.55 100 ASN A C 1
ATOM 810 O O . ASN A 1 122 ? -15.402 -16.565 -32.886 1.00 45.14 100 ASN A O 1
ATOM 815 N N . GLU A 1 123 ? -15.662 -14.347 -33.260 1.00 53.66 101 GLU A N 1
ATOM 816 C CA . GLU A 1 123 ? -16.999 -14.280 -32.636 1.00 53.44 101 GLU A CA 1
ATOM 817 C C . GLU A 1 123 ? -17.988 -15.085 -33.484 1.00 49.00 101 GLU A C 1
ATOM 818 O O . GLU A 1 123 ? -18.845 -15.791 -32.952 1.00 53.50 101 GLU A O 1
ATOM 824 N N . VAL A 1 124 ? -17.831 -15.001 -34.805 1.00 47.54 102 VAL A N 1
ATOM 825 C CA . VAL A 1 124 ? -18.730 -15.677 -35.739 1.00 50.80 102 VAL A CA 1
ATOM 826 C C . VAL A 1 124 ? -18.375 -17.154 -35.919 1.00 58.28 102 VAL A C 1
ATOM 827 O O . VAL A 1 124 ? -19.238 -18.018 -35.813 1.00 51.34 102 VAL A O 1
ATOM 831 N N . PHE A 1 125 ? -17.107 -17.443 -36.197 1.00 52.82 103 PHE A N 1
ATOM 832 C CA . PHE A 1 125 ? -16.667 -18.822 -36.475 1.00 49.47 103 PHE A CA 1
ATOM 833 C C . PHE A 1 125 ? -15.955 -19.523 -35.294 1.00 47.85 103 PHE A C 1
ATOM 834 O O . PHE A 1 125 ? -15.609 -20.693 -35.389 1.00 44.90 103 PHE A O 1
ATOM 842 N N . GLY A 1 126 ? -15.719 -18.814 -34.200 1.00 43.91 104 GLY A N 1
ATOM 843 C CA . GLY A 1 126 ? -14.950 -19.366 -33.103 1.00 56.88 104 GLY A CA 1
ATOM 844 C C . GLY A 1 126 ? -13.473 -19.021 -33.203 1.00 43.81 104 GLY A C 1
ATOM 845 O O . GLY A 1 126 ? -12.923 -18.810 -34.296 1.00 48.17 104 GLY A O 1
ATOM 846 N N . ASN A 1 127 ? -12.850 -18.943 -32.034 1.00 38.02 105 ASN A N 1
ATOM 847 C CA . ASN A 1 127 ? -11.436 -18.783 -31.908 1.00 33.92 105 ASN A CA 1
ATOM 848 C C . ASN A 1 127 ? -10.706 -19.789 -32.782 1.00 37.47 105 ASN A C 1
ATOM 849 O O . ASN A 1 127 ? -9.783 -19.453 -33.503 1.00 31.61 105 ASN A O 1
ATOM 854 N N . GLN A 1 128 ? -11.109 -21.046 -32.690 1.00 45.64 106 GLN A N 1
ATOM 855 C CA . GLN A 1 128 ? -10.323 -22.125 -33.289 1.00 55.84 106 GLN A CA 1
ATOM 856 C C . GLN A 1 128 ? -10.146 -21.964 -34.796 1.00 49.08 106 GLN A C 1
ATOM 857 O O . GLN A 1 128 ? -9.018 -22.008 -35.328 1.00 40.21 106 GLN A O 1
ATOM 858 N N . ALA A 1 129 ? -11.262 -21.754 -35.481 1.00 39.23 107 ALA A N 1
ATOM 859 C CA . ALA A 1 129 ? -11.258 -21.656 -36.925 1.00 40.16 107 ALA A CA 1
ATOM 860 C C . ALA A 1 129 ? -10.503 -20.417 -37.376 1.00 55.54 107 ALA A C 1
ATOM 861 O O . ALA A 1 129 ? -9.685 -20.488 -38.297 1.00 47.28 107 ALA A O 1
ATOM 863 N N . SER A 1 130 ? -10.825 -19.290 -36.742 1.00 41.92 108 SER A N 1
ATOM 864 C CA A SER A 1 130 ? -10.113 -18.045 -36.986 0.50 49.38 108 SER A CA 1
ATOM 865 C CA B SER A 1 130 ? -10.113 -18.026 -36.926 0.50 47.93 108 SER A CA 1
ATOM 866 C C . SER A 1 130 ? -8.600 -18.215 -36.836 1.00 36.33 108 SER A C 1
ATOM 867 O O . SER A 1 130 ? -7.834 -17.733 -37.669 1.00 31.71 108 SER A O 1
ATOM 872 N N . VAL A 1 131 ? -8.159 -18.921 -35.806 1.00 26.95 109 VAL A N 1
ATOM 873 C CA . VAL A 1 131 ? -6.718 -19.194 -35.698 1.00 25.48 109 VAL A CA 1
ATOM 874 C C . VAL A 1 131 ? -6.228 -19.991 -36.909 1.00 27.21 109 VAL A C 1
ATOM 875 O O . VAL A 1 131 ? -5.199 -19.665 -37.510 1.00 31.70 109 VAL A O 1
ATOM 879 N N . LEU A 1 132 ? -6.960 -21.030 -37.273 1.00 41.96 110 LEU A N 1
ATOM 880 C CA . LEU A 1 132 ? -6.432 -21.989 -38.243 1.00 47.26 110 LEU A CA 1
ATOM 881 C C . LEU A 1 132 ? -6.490 -21.448 -39.673 1.00 50.15 110 LEU A C 1
ATOM 882 O O . LEU A 1 132 ? -5.582 -21.661 -40.462 1.00 36.64 110 LEU A O 1
ATOM 887 N N . VAL A 1 133 ? -7.567 -20.757 -39.990 1.00 29.76 111 VAL A N 1
ATOM 888 C CA . VAL A 1 133 ? -7.692 -20.038 -41.261 1.00 49.06 111 VAL A CA 1
ATOM 889 C C . VAL A 1 133 ? -6.669 -18.897 -41.375 1.00 37.45 111 VAL A C 1
ATOM 890 O O . VAL A 1 133 ? -6.165 -18.620 -42.473 1.00 39.82 111 VAL A O 1
ATOM 894 N N . GLY A 1 134 ? -6.369 -18.244 -40.250 1.00 40.18 112 GLY A N 1
ATOM 895 C CA . GLY A 1 134 ? -5.220 -17.361 -40.173 1.00 31.79 112 GLY A CA 1
ATOM 896 C C . GLY A 1 134 ? -3.968 -18.069 -40.605 1.00 38.38 112 GLY A C 1
ATOM 897 O O . GLY A 1 134 ? -3.207 -17.564 -41.408 1.00 29.33 112 GLY A O 1
ATOM 898 N N . ASP A 1 135 ? -3.741 -19.278 -40.083 1.00 29.83 113 ASP A N 1
ATOM 899 C CA . ASP A 1 135 ? -2.574 -20.035 -40.487 1.00 28.69 113 ASP A CA 1
ATOM 900 C C . ASP A 1 135 ? -2.630 -20.411 -41.981 1.00 19.66 113 ASP A C 1
ATOM 901 O O . ASP A 1 135 ? -1.588 -20.403 -42.654 1.00 32.82 113 ASP A O 1
ATOM 906 N N . PHE A 1 136 ? -3.822 -20.749 -42.459 1.00 27.96 114 PHE A N 1
ATOM 907 C CA . PHE A 1 136 ? -4.004 -21.071 -43.876 1.00 32.35 114 PHE A CA 1
ATOM 908 C C . PHE A 1 136 ? -3.571 -19.879 -44.738 1.00 31.56 114 PHE A C 1
ATOM 909 O O . PHE A 1 136 ? -2.812 -20.039 -45.701 1.00 26.17 114 PHE A O 1
ATOM 917 N N . LEU A 1 137 ? -4.027 -18.679 -44.370 1.00 32.36 115 LEU A N 1
ATOM 918 C CA . LEU A 1 137 ? -3.650 -17.461 -45.128 1.00 31.21 115 LEU A CA 1
ATOM 919 C C . LEU A 1 137 ? -2.159 -17.156 -45.035 1.00 26.46 115 LEU A C 1
ATOM 920 O O . LEU A 1 137 ? -1.504 -16.840 -46.034 1.00 27.71 115 LEU A O 1
ATOM 925 N N . TYR A 1 138 ? -1.638 -17.325 -43.841 1.00 26.08 116 TYR A N 1
ATOM 926 C CA . TYR A 1 138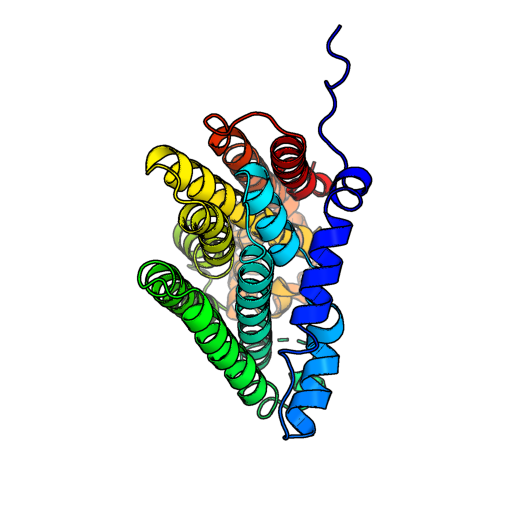 ? -0.258 -17.087 -43.576 0.93 23.30 116 TYR A CA 1
ATOM 927 C C . TYR A 1 138 ? 0.619 -17.977 -44.415 1.00 27.94 116 TYR A C 1
ATOM 928 O O . TYR A 1 138 ? 1.502 -17.520 -45.064 1.00 23.98 116 TYR A O 1
ATOM 937 N N . THR A 1 139 ? 0.345 -19.265 -44.368 1.00 30.54 117 THR A N 1
ATOM 938 C CA . THR A 1 139 ? 1.153 -20.222 -45.091 1.00 24.79 117 THR A CA 1
ATOM 939 C C . THR A 1 139 ? 0.982 -20.084 -46.603 1.00 21.16 117 THR A C 1
ATOM 940 O O . THR A 1 139 ? 1.937 -20.196 -47.346 1.00 23.87 117 THR A O 1
ATOM 944 N N . ARG A 1 140 ? -0.242 -19.831 -47.027 1.00 25.82 118 ARG A N 1
ATOM 945 C CA . ARG A 1 140 ? -0.473 -19.535 -48.434 1.00 23.28 118 ARG A CA 1
ATOM 946 C C . ARG A 1 140 ? 0.345 -18.317 -48.901 1.00 22.19 118 ARG A C 1
ATOM 947 O O . ARG A 1 140 ? 0.870 -18.300 -50.015 1.00 25.48 118 ARG A O 1
ATOM 955 N N . SER A 1 141 ? 0.437 -17.288 -48.068 1.00 27.02 119 SER A N 1
ATOM 956 C CA . SER A 1 141 ? 1.232 -16.127 -48.444 0.93 23.57 119 SER A CA 1
ATOM 957 C C . SER A 1 141 ? 2.681 -16.527 -48.701 1.00 26.50 119 SER A C 1
ATOM 958 O O . SER A 1 141 ? 3.272 -16.115 -49.671 1.00 24.62 119 SER A O 1
ATOM 961 N N . PHE A 1 142 ? 3.234 -17.426 -47.895 1.00 29.05 120 PHE A N 1
ATOM 962 C CA . PHE A 1 142 ? 4.586 -17.900 -48.148 1.00 24.09 120 PHE A CA 1
ATOM 963 C C . PHE A 1 142 ? 4.712 -18.737 -49.428 1.00 22.96 120 PHE A C 1
ATOM 964 O O . PHE A 1 142 ? 5.715 -18.656 -50.147 1.00 28.54 120 PHE A O 1
ATOM 972 N N . GLN A 1 143 ? 3.694 -19.545 -49.726 1.00 25.93 121 GLN A N 1
ATOM 973 C CA . GLN A 1 143 ? 3.670 -20.256 -51.003 1.00 23.89 121 GLN A CA 1
ATOM 974 C C . GLN A 1 143 ? 3.658 -19.241 -52.160 1.00 29.53 121 GLN A C 1
ATOM 975 O O . GLN A 1 143 ? 4.314 -19.420 -53.181 1.00 29.44 121 GLN A O 1
ATOM 981 N N . MET A 1 144 ? 2.904 -18.165 -52.008 1.00 26.23 122 MET A N 1
ATOM 982 C CA . MET A 1 144 ? 2.913 -17.133 -53.083 1.00 23.08 122 MET A CA 1
ATOM 983 C C . MET A 1 144 ? 4.284 -16.444 -53.215 1.00 22.72 122 MET A C 1
ATOM 984 O O . MET A 1 144 ? 4.766 -16.187 -54.335 1.00 28.49 122 MET A O 1
ATOM 989 N N . MET A 1 145 ? 4.932 -16.203 -52.078 1.00 27.62 123 MET A N 1
ATOM 990 C CA . MET A 1 145 ? 6.277 -15.635 -52.074 1.00 33.66 123 MET A CA 1
ATOM 991 C C . MET A 1 145 ? 7.224 -16.494 -52.875 1.00 34.88 123 MET A C 1
ATOM 992 O O . MET A 1 145 ? 8.048 -15.978 -53.649 1.00 29.70 123 MET A O 1
ATOM 997 N N . VAL A 1 146 ? 7.111 -17.815 -52.713 1.00 34.31 124 VAL A N 1
ATOM 998 C CA . VAL A 1 146 ? 7.977 -18.734 -53.429 1.00 29.15 124 VAL A CA 1
ATOM 999 C C . VAL A 1 146 ? 7.829 -18.590 -54.938 1.00 28.22 124 VAL A C 1
ATOM 1000 O O . VAL A 1 146 ? 8.824 -18.691 -55.670 1.00 33.26 124 VAL A O 1
ATOM 1004 N N . THR A 1 147 ? 6.612 -18.310 -55.416 1.00 29.00 125 THR A N 1
ATOM 1005 C CA . THR A 1 147 ? 6.414 -18.075 -56.850 1.00 29.66 125 THR A CA 1
ATOM 1006 C C . THR A 1 147 ? 7.180 -16.870 -57.395 1.00 38.30 125 THR A C 1
ATOM 1007 O O . THR A 1 147 ? 7.436 -16.806 -58.593 1.00 33.47 125 THR A O 1
ATOM 1011 N N . LEU A 1 148 ? 7.557 -15.929 -56.530 1.00 31.09 126 LEU A N 1
ATOM 1012 C CA . LEU A 1 148 ? 8.349 -14.758 -56.957 1.00 32.12 126 LEU A CA 1
ATOM 1013 C C . LEU A 1 148 ? 9.818 -15.121 -57.158 1.00 37.24 126 LEU A C 1
ATOM 1014 O O . LEU A 1 148 ? 10.610 -14.341 -57.673 1.00 31.43 126 LEU A O 1
ATOM 1019 N N . ASP A 1 149 ? 10.187 -16.308 -56.709 1.00 32.76 127 ASP A N 1
ATOM 1020 C CA . ASP A 1 149 ? 11.522 -16.867 -56.918 1.00 34.12 127 ASP A CA 1
ATOM 1021 C C . ASP A 1 149 ? 12.677 -15.975 -56.489 1.00 37.76 127 ASP A C 1
ATOM 1022 O O . ASP A 1 149 ? 13.693 -15.907 -57.166 1.00 35.77 127 ASP A O 1
ATOM 1027 N N . SER A 1 150 ? 12.540 -15.348 -55.327 1.00 30.81 128 SER A N 1
ATOM 1028 C CA . SER A 1 150 ? 13.561 -14.472 -54.780 1.00 33.04 128 SER A CA 1
ATOM 1029 C C . SER A 1 150 ? 13.842 -14.776 -53.315 1.00 37.92 128 SER A C 1
ATOM 1030 O O . SER A 1 150 ? 12.959 -14.668 -52.475 1.00 28.04 128 SER A O 1
ATOM 1033 N N . MET A 1 151 ? 15.085 -15.120 -53.003 1.00 31.18 129 MET A N 1
ATOM 1034 C CA . MET A 1 151 ? 15.454 -15.357 -51.622 1.00 34.84 129 MET A CA 1
ATOM 1035 C C . MET A 1 151 ? 15.369 -14.054 -50.827 1.00 40.73 129 MET A C 1
ATOM 1036 O O . MET A 1 151 ? 14.995 -14.082 -49.677 1.00 30.77 129 MET A O 1
ATOM 1041 N N . ARG A 1 152 ? 15.703 -12.919 -51.437 1.00 34.62 130 ARG A N 1
ATOM 1042 C CA . ARG A 1 152 ? 15.605 -11.627 -50.737 1.00 32.44 130 ARG A CA 1
ATOM 1043 C C . ARG A 1 152 ? 14.174 -11.322 -50.304 1.00 21.49 130 ARG A C 1
ATOM 1044 O O . ARG A 1 152 ? 13.961 -10.804 -49.214 1.00 29.25 130 ARG A O 1
ATOM 1052 N N . VAL A 1 153 ? 13.193 -11.632 -51.152 1.00 28.87 131 VAL A N 1
ATOM 1053 C CA . VAL A 1 153 ? 11.789 -11.465 -50.771 1.00 25.94 131 VAL A CA 1
ATOM 1054 C C . VAL A 1 153 ? 11.447 -12.271 -49.503 1.00 30.04 131 VAL A C 1
ATOM 1055 O O . VAL A 1 153 ? 10.800 -11.778 -48.576 1.00 25.70 131 VAL A O 1
ATOM 1059 N N . MET A 1 154 ? 11.881 -13.528 -49.492 1.00 26.89 132 MET A N 1
ATOM 1060 C CA A MET A 1 154 ? 11.635 -14.425 -48.357 0.50 27.01 132 MET A CA 1
ATOM 1061 C CA B MET A 1 154 ? 11.679 -14.429 -48.351 0.50 28.08 132 MET A CA 1
ATOM 1062 C C . MET A 1 154 ? 12.343 -13.890 -47.108 1.00 23.21 132 MET A C 1
ATOM 1063 O O . MET A 1 154 ? 11.806 -13.954 -46.017 1.00 26.54 132 MET A O 1
ATOM 1072 N N . GLN A 1 155 ? 13.564 -13.392 -47.263 1.00 27.56 133 GLN A N 1
ATOM 1073 C CA . GLN A 1 155 ? 14.277 -12.847 -46.114 1.00 27.80 133 GLN A CA 1
ATOM 1074 C C . GLN A 1 155 ? 13.527 -11.647 -45.527 1.00 31.69 133 GLN A C 1
ATOM 1075 O O . GLN A 1 155 ? 13.316 -11.546 -44.313 1.00 24.72 133 GLN A O 1
ATOM 1081 N N . ILE A 1 156 ? 13.103 -10.745 -46.402 1.00 28.01 134 ILE A N 1
ATOM 1082 C CA . IL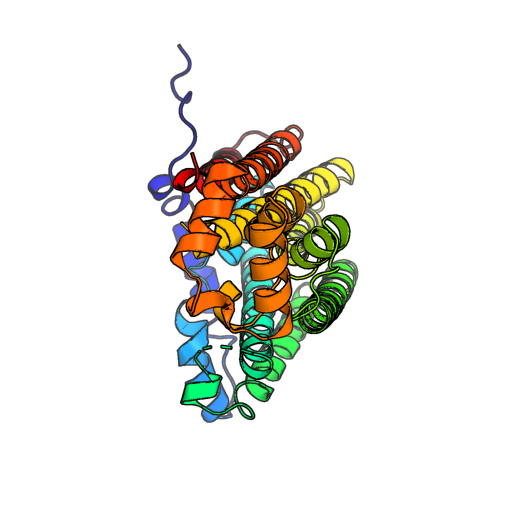E A 1 156 ? 12.411 -9.542 -45.955 1.00 26.08 134 ILE A CA 1
ATOM 1083 C C . ILE A 1 156 ? 11.108 -9.873 -45.255 1.00 24.15 134 ILE A C 1
ATOM 1084 O O . ILE A 1 156 ? 10.826 -9.358 -44.192 1.00 26.44 134 ILE A O 1
ATOM 1089 N N . LEU A 1 157 ? 10.309 -10.763 -45.836 1.00 26.21 135 LEU A N 1
ATOM 1090 C CA . LEU A 1 157 ? 9.014 -11.049 -45.243 1.00 25.47 135 LEU A CA 1
ATOM 1091 C C . LEU A 1 157 ? 9.059 -12.009 -44.051 1.00 26.55 135 LEU A C 1
ATOM 1092 O O . LEU A 1 157 ? 8.237 -11.901 -43.163 1.00 24.15 135 LEU A O 1
ATOM 1097 N N . SER A 1 158 ? 10.020 -12.933 -44.020 1.00 23.14 136 SER A N 1
ATOM 1098 C CA . SER A 1 158 ? 10.198 -13.735 -42.803 1.00 25.13 136 SER A CA 1
ATOM 1099 C C . SER A 1 158 ? 10.671 -12.844 -41.644 1.00 24.38 136 SER A C 1
ATOM 1100 O O . SER A 1 158 ? 10.176 -12.982 -40.551 1.00 23.39 136 SER A O 1
ATOM 1103 N N . ASP A 1 159 ? 11.602 -11.915 -41.890 1.00 25.57 137 ASP A N 1
ATOM 1104 C CA . ASP A 1 159 ? 11.975 -10.935 -40.861 0.93 26.33 137 ASP A CA 1
ATOM 1105 C C . ASP A 1 159 ? 10.782 -10.082 -40.423 1.00 27.36 137 ASP A C 1
ATOM 1106 O O . ASP A 1 159 ? 10.508 -9.953 -39.222 1.00 25.87 137 ASP A O 1
ATOM 1111 N N . ALA A 1 160 ? 10.015 -9.568 -41.394 1.00 27.93 138 ALA A N 1
ATOM 1112 C CA . ALA A 1 160 ? 8.913 -8.693 -41.065 1.00 28.22 138 ALA A CA 1
ATOM 1113 C C . ALA A 1 160 ? 7.855 -9.395 -40.264 1.00 28.82 138 ALA A C 1
ATOM 1114 O O . ALA A 1 160 ? 7.368 -8.863 -39.285 1.00 26.07 138 ALA A O 1
ATOM 1116 N N . THR A 1 161 ? 7.478 -10.598 -40.686 1.00 24.60 139 THR A N 1
ATOM 1117 C CA . THR A 1 161 ? 6.439 -11.283 -39.974 1.00 20.52 139 THR A CA 1
ATOM 1118 C C . THR A 1 161 ? 6.861 -11.693 -38.568 1.00 22.58 139 THR A C 1
ATOM 1119 O O . THR A 1 161 ? 6.026 -11.718 -37.682 1.00 25.09 139 THR A O 1
ATOM 1123 N N . ASN A 1 162 ? 8.133 -12.029 -38.365 1.00 28.35 140 ASN A N 1
ATOM 1124 C CA . ASN A 1 162 ? 8.591 -12.344 -37.017 1.00 23.53 140 ASN A CA 1
ATOM 1125 C C . ASN A 1 162 ? 8.529 -11.088 -36.129 1.00 27.15 140 ASN A C 1
ATOM 1126 O O . ASN A 1 162 ? 8.155 -11.145 -34.965 1.00 27.09 140 ASN A O 1
ATOM 1131 N N . VAL A 1 163 ? 8.898 -9.954 -36.701 1.00 29.98 141 VAL A N 1
ATOM 1132 C CA . VAL A 1 163 ? 8.776 -8.668 -35.990 1.00 25.62 141 VAL A CA 1
ATOM 1133 C C . VAL A 1 163 ? 7.335 -8.361 -35.602 1.00 21.39 141 VAL A C 1
ATOM 1134 O O . VAL A 1 163 ? 7.064 -7.941 -34.475 1.00 27.47 141 VAL A O 1
ATOM 1138 N N . ILE A 1 164 ? 6.390 -8.609 -36.508 1.00 24.00 142 ILE A N 1
ATOM 1139 C CA . ILE A 1 164 ? 4.995 -8.429 -36.208 1.00 27.24 142 ILE A CA 1
ATOM 1140 C C . ILE A 1 164 ? 4.556 -9.279 -35.024 1.00 29.96 142 ILE A C 1
ATOM 1141 O O . ILE A 1 164 ? 3.887 -8.799 -34.102 1.00 27.48 142 ILE A O 1
ATOM 1146 N N . ALA A 1 165 ? 4.938 -10.554 -35.039 1.00 27.79 143 ALA A N 1
ATOM 1147 C CA . ALA A 1 165 ? 4.628 -11.465 -33.932 1.00 25.95 143 ALA A CA 1
ATOM 1148 C C . ALA A 1 165 ? 5.180 -10.964 -32.611 1.00 24.04 143 ALA A C 1
ATOM 1149 O O . ALA A 1 165 ? 4.476 -10.977 -31.590 1.00 27.45 143 ALA A O 1
ATOM 1151 N N . GLU A 1 166 ? 6.431 -10.515 -32.634 1.00 26.05 144 GLU A N 1
ATOM 1152 C CA . GLU A 1 166 ? 7.034 -9.941 -31.438 1.00 29.79 144 GLU A CA 1
ATOM 1153 C C . GLU A 1 166 ? 6.306 -8.700 -30.966 1.00 32.69 144 GLU A C 1
ATOM 1154 O O . GLU A 1 166 ? 6.117 -8.513 -29.779 1.00 28.90 144 GLU A O 1
ATOM 1160 N N . GLY A 1 167 ? 5.903 -7.858 -31.907 1.00 32.21 145 GLY A N 1
ATOM 1161 C CA . GLY A 1 167 ? 5.174 -6.627 -31.569 1.00 30.60 145 GLY A CA 1
ATOM 1162 C C . GLY A 1 167 ? 3.825 -6.922 -30.978 1.00 34.50 145 GLY A C 1
ATOM 1163 O O . GLY A 1 167 ? 3.374 -6.232 -30.082 1.00 29.85 145 GLY A O 1
ATOM 1164 N N . GLU A 1 168 ? 3.163 -7.961 -31.475 1.00 31.46 146 GLU A N 1
ATOM 1165 C CA . GLU A 1 168 ? 1.868 -8.320 -30.935 1.00 33.63 146 GLU A CA 1
ATOM 1166 C C . GLU A 1 168 ? 2.004 -8.846 -29.524 1.00 34.46 146 GLU A C 1
ATOM 1167 O O . GLU A 1 168 ? 1.160 -8.587 -28.684 1.00 32.08 146 GLU A O 1
ATOM 1173 N N . VAL A 1 169 ? 3.082 -9.568 -29.248 1.00 34.97 147 VAL A N 1
ATOM 1174 C CA . VAL A 1 169 ? 3.321 -10.042 -27.891 1.00 31.84 147 VAL A CA 1
ATOM 1175 C C . VAL A 1 169 ? 3.698 -8.900 -26.952 1.00 37.80 147 VAL A C 1
ATOM 1176 O O . VAL A 1 169 ? 3.222 -8.849 -25.814 1.00 33.01 147 VAL A O 1
ATOM 1180 N N . LEU A 1 170 ? 4.529 -7.973 -27.432 1.00 32.82 148 LEU A N 1
ATOM 1181 C CA . LEU A 1 170 ? 4.874 -6.785 -26.652 1.00 32.80 148 LEU A CA 1
ATOM 1182 C C . LEU A 1 170 ? 3.619 -5.987 -26.311 1.00 35.75 148 LEU A C 1
ATOM 1183 O O . LEU A 1 170 ? 3.466 -5.523 -25.179 1.00 34.16 148 LEU A O 1
ATOM 1188 N N . GLN A 1 171 ? 2.708 -5.851 -27.269 1.00 30.71 149 GLN A N 1
ATOM 1189 C CA . GLN A 1 171 ? 1.450 -5.136 -27.019 1.00 34.16 149 GLN A CA 1
ATOM 1190 C C . GLN A 1 171 ? 0.676 -5.821 -25.904 1.00 44.14 149 GLN A C 1
ATOM 1191 O O . GLN A 1 171 ? 0.226 -5.191 -24.961 1.00 34.11 149 GLN A O 1
ATOM 1197 N N . LEU A 1 172 ? 0.512 -7.128 -26.031 1.00 39.46 150 LEU A N 1
ATOM 1198 C CA . LEU A 1 172 ? -0.212 -7.904 -25.025 1.00 40.08 150 LEU A CA 1
ATOM 1199 C C . LEU A 1 172 ? 0.433 -7.729 -23.640 1.00 42.72 150 LEU A C 1
ATOM 1200 O O . LEU A 1 172 ? -0.274 -7.555 -22.648 1.00 45.44 150 LEU A O 1
ATOM 1205 N N . MET A 1 173 ? 1.765 -7.687 -23.579 1.00 40.19 151 MET A N 1
ATOM 1206 C CA . MET A 1 173 ? 2.472 -7.404 -22.320 1.00 45.67 151 MET A CA 1
ATOM 1207 C C . MET A 1 173 ? 2.179 -6.040 -21.735 1.00 59.99 151 MET A C 1
ATOM 1208 O O . MET A 1 173 ? 2.022 -5.903 -20.525 1.00 53.28 151 MET A O 1
ATOM 1213 N N . ASN A 1 174 ? 2.164 -5.026 -22.593 1.00 41.88 152 ASN A N 1
ATOM 1214 C CA . ASN A 1 174 ? 1.899 -3.644 -22.166 1.00 35.03 152 ASN A CA 1
ATOM 1215 C C . ASN A 1 174 ? 0.510 -3.436 -21.602 1.00 32.61 152 ASN A C 1
ATOM 1216 O O . ASN A 1 174 ? 0.298 -2.501 -20.814 1.00 40.19 152 ASN A O 1
ATOM 1221 N N . CYS A 1 175 ? -0.455 -4.247 -22.036 1.00 35.69 153 CYS A N 1
ATOM 1222 C CA . CYS A 1 175 ? -1.822 -4.084 -21.575 1.00 44.29 153 CYS A CA 1
ATOM 1223 C C . CYS A 1 175 ? -1.831 -4.085 -20.065 1.00 50.49 153 CYS A C 1
ATOM 1224 O O . CYS A 1 175 ? -1.156 -4.885 -19.441 1.00 42.00 153 CYS A O 1
ATOM 1227 N N . ASN A 1 176 ? -2.563 -3.148 -19.483 1.00 46.07 154 ASN A N 1
ATOM 1228 C CA . ASN A 1 176 ? -2.649 -3.013 -18.034 1.00 48.93 154 ASN A CA 1
ATOM 1229 C C . ASN A 1 176 ? -1.355 -2.609 -17.344 1.00 45.65 154 ASN A C 1
ATOM 1230 O O . ASN A 1 176 ? -1.302 -2.602 -16.112 1.00 47.47 154 ASN A O 1
ATOM 1235 N N . ASP A 1 177 ? -0.331 -2.235 -18.114 1.00 42.09 155 ASP A N 1
ATOM 1236 C CA . ASP A 1 177 ? 0.924 -1.764 -17.536 1.00 35.80 155 ASP A CA 1
ATOM 1237 C C . ASP A 1 177 ? 1.015 -0.241 -17.637 1.00 41.62 155 ASP A C 1
ATOM 1238 O O . ASP A 1 177 ? 1.332 0.283 -18.702 1.00 38.13 155 ASP A O 1
ATOM 1243 N N . PRO A 1 178 ? 0.772 0.468 -16.514 1.00 39.19 156 PRO A N 1
ATOM 1244 C CA . PRO A 1 178 ? 0.789 1.925 -16.529 1.00 41.28 156 PRO A CA 1
ATOM 1245 C C . PRO A 1 178 ? 2.176 2.513 -16.598 1.00 36.42 156 PRO A C 1
ATOM 1246 O O . PRO A 1 178 ? 2.315 3.718 -16.785 1.00 42.00 156 PRO A O 1
ATOM 1250 N N . ASP A 1 179 ? 3.208 1.684 -16.455 1.00 37.63 157 ASP A N 1
ATOM 1251 C CA . ASP A 1 179 ? 4.581 2.170 -16.561 1.00 35.26 157 ASP A CA 1
ATOM 1252 C C . ASP A 1 179 ? 5.137 2.066 -17.991 1.00 36.51 157 ASP A C 1
ATOM 1253 O O . ASP A 1 179 ? 6.301 2.388 -18.227 1.00 39.15 157 ASP A O 1
ATOM 1258 N N . THR A 1 180 ? 4.313 1.626 -18.936 1.00 37.77 158 THR A N 1
ATOM 1259 C CA . THR A 1 180 ? 4.699 1.625 -20.353 1.00 32.69 158 THR A CA 1
ATOM 1260 C C . THR A 1 180 ? 5.277 2.973 -20.777 1.00 32.02 158 THR A C 1
ATOM 1261 O O . THR A 1 180 ? 4.652 4.021 -20.558 1.00 40.77 158 THR A O 1
ATOM 1265 N N . THR A 1 181 ? 6.463 2.951 -21.382 1.00 30.38 159 THR A N 1
ATOM 1266 C CA . THR A 1 181 ? 7.122 4.171 -21.823 1.00 36.14 159 THR A CA 1
ATOM 1267 C C . THR A 1 181 ? 6.669 4.574 -23.216 1.00 39.22 159 THR A C 1
ATOM 1268 O O . THR A 1 181 ? 6.077 3.763 -23.932 1.00 33.15 159 THR A O 1
ATOM 1272 N N . GLU A 1 182 ? 6.975 5.815 -23.600 1.00 35.06 160 GLU A N 1
ATOM 1273 C CA . GLU A 1 182 ? 6.717 6.291 -24.964 1.00 31.52 160 GLU A CA 1
ATOM 1274 C C . GLU A 1 182 ? 7.514 5.480 -25.976 1.00 36.03 160 GLU A C 1
ATOM 1275 O O . GLU A 1 182 ? 7.000 5.136 -27.028 1.00 29.67 160 GLU A O 1
ATOM 1281 N N . GLU A 1 183 ? 8.769 5.159 -25.658 1.00 31.21 161 GLU A N 1
ATOM 1282 C CA . GLU A 1 183 ? 9.579 4.341 -26.551 1.00 29.25 161 GLU A CA 1
ATOM 1283 C C . GLU A 1 183 ? 8.950 2.948 -26.783 1.00 31.12 161 GLU A C 1
ATOM 1284 O O . GLU A 1 183 ? 8.976 2.423 -27.905 1.00 31.78 161 GLU A O 1
ATOM 1290 N N . SER A 1 184 ? 8.382 2.359 -25.739 1.00 32.35 162 SER A N 1
ATOM 1291 C CA . SER A 1 184 ? 7.771 1.024 -25.850 1.00 34.68 162 SER A CA 1
ATOM 1292 C C . SER A 1 184 ? 6.474 1.100 -26.680 1.00 31.46 162 SER A C 1
ATOM 1293 O O . SER A 1 184 ? 6.200 0.255 -27.510 1.00 27.96 162 SER A O 1
ATOM 1296 N N . TYR A 1 185 ? 5.682 2.129 -26.455 1.00 28.28 163 TYR A N 1
ATOM 1297 C CA . TYR A 1 185 ? 4.510 2.359 -27.303 1.00 30.85 163 TYR A CA 1
ATOM 1298 C C . TYR A 1 185 ? 4.914 2.486 -28.769 1.00 24.95 163 TYR A C 1
ATOM 1299 O O . TYR A 1 185 ? 4.277 1.887 -29.661 1.00 28.56 163 TYR A O 1
ATOM 1308 N N . MET A 1 186 ? 5.958 3.261 -29.042 1.00 26.60 164 MET A N 1
ATOM 1309 C CA . MET A 1 186 ? 6.377 3.486 -30.416 1.00 31.10 164 MET A CA 1
ATOM 1310 C C . MET A 1 186 ? 6.944 2.210 -31.025 1.00 35.65 164 MET A C 1
ATOM 1311 O O . MET A 1 186 ? 6.816 1.992 -32.214 1.00 24.94 164 MET A O 1
ATOM 1316 N N . GLU A 1 187 ? 7.598 1.378 -30.220 1.00 29.79 165 GLU A N 1
ATOM 1317 C CA . GLU A 1 187 ? 8.105 0.104 -30.707 1.00 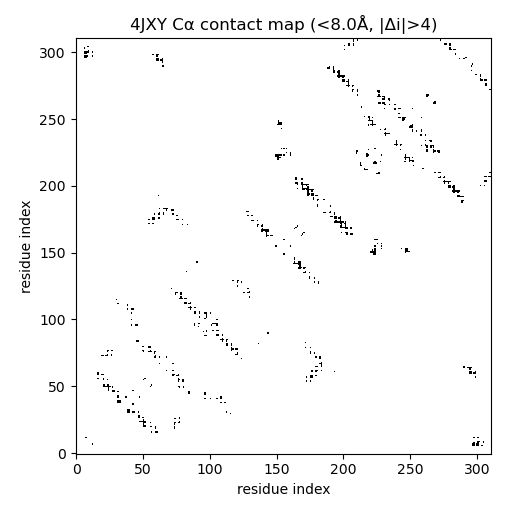26.32 165 GLU A CA 1
ATOM 1318 C C . GLU A 1 187 ? 6.965 -0.826 -31.110 1.00 22.70 165 GLU A C 1
ATOM 1319 O O . GLU A 1 187 ? 7.090 -1.556 -32.108 1.00 28.31 165 GLU A O 1
ATOM 1325 N N . VAL A 1 188 ? 5.862 -0.793 -30.364 1.00 24.91 166 VAL A N 1
ATOM 1326 C CA . VAL A 1 188 ? 4.664 -1.574 -30.706 1.00 28.54 166 VAL A CA 1
ATOM 1327 C C . VAL A 1 188 ? 4.091 -1.098 -32.041 1.00 38.63 166 VAL A C 1
ATOM 1328 O O . VAL A 1 188 ? 3.806 -1.897 -32.902 1.00 25.51 166 VAL A O 1
ATOM 1332 N N . ILE A 1 189 ? 3.962 0.213 -32.230 1.00 26.91 167 ILE A N 1
ATOM 1333 C CA . ILE A 1 189 ? 3.469 0.742 -33.517 0.93 25.28 167 ILE A CA 1
ATOM 1334 C C . ILE A 1 189 ? 4.355 0.332 -34.672 1.00 23.78 167 ILE A C 1
ATOM 1335 O O . ILE A 1 189 ? 3.875 -0.097 -35.760 1.00 28.58 167 ILE A O 1
ATOM 1340 N N . TYR A 1 190 ? 5.654 0.513 -34.476 1.00 22.62 168 TYR A N 1
ATOM 1341 C CA . TYR A 1 190 ? 6.607 0.158 -35.466 1.00 23.29 168 TYR A CA 1
ATOM 1342 C C . TYR A 1 190 ? 6.501 -1.334 -35.857 1.00 34.96 168 TYR A C 1
ATOM 1343 O O . TYR A 1 190 ? 6.454 -1.662 -37.036 1.00 29.14 168 TYR A O 1
ATOM 1352 N N . SER A 1 191 ? 6.468 -2.219 -34.869 1.00 26.70 169 SER A N 1
ATOM 1353 C CA A SER A 1 191 ? 6.507 -3.665 -35.153 0.50 27.84 169 SER A CA 1
ATOM 1354 C CA B SER A 1 191 ? 6.478 -3.674 -35.123 0.50 26.20 169 SER A CA 1
ATOM 1355 C C . SER A 1 191 ? 5.168 -4.226 -35.641 1.00 25.64 169 SER A C 1
ATOM 1356 O O . SER A 1 191 ? 5.130 -4.998 -36.609 1.00 31.06 169 SER A O 1
ATOM 1361 N N . LYS A 1 192 ? 4.088 -3.859 -34.983 1.00 27.24 170 LYS A N 1
ATOM 1362 C CA . LYS A 1 192 ? 2.788 -4.410 -35.315 1.00 28.78 170 LYS A CA 1
ATOM 1363 C C . LYS A 1 192 ? 2.117 -3.750 -36.533 1.00 34.51 170 LYS A C 1
ATOM 1364 O O . LYS A 1 192 ? 1.245 -4.347 -37.138 1.00 32.59 170 LYS A O 1
ATOM 1370 N N . THR A 1 193 ? 2.484 -2.523 -36.885 1.00 27.33 171 THR A N 1
ATOM 1371 C CA . THR A 1 193 ? 1.817 -1.865 -38.031 1.00 24.10 171 THR A CA 1
ATOM 1372 C C . THR A 1 193 ? 2.783 -1.371 -39.075 1.00 28.20 171 THR A C 1
ATOM 1373 O O . THR A 1 193 ? 2.649 -1.700 -40.249 1.00 25.48 171 THR A O 1
ATOM 1377 N N . ALA A 1 194 ? 3.766 -0.573 -38.678 1.00 24.34 172 ALA A N 1
ATOM 1378 C CA . ALA A 1 194 ? 4.610 0.084 -39.685 1.00 24.25 172 ALA A CA 1
ATOM 1379 C C . ALA A 1 194 ? 5.513 -0.862 -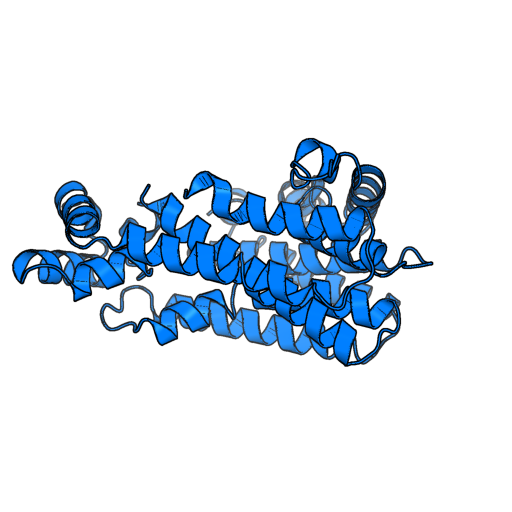40.469 1.00 28.48 172 ALA A C 1
ATOM 1380 O O . ALA A 1 194 ? 5.743 -0.664 -41.654 1.00 23.13 172 ALA A O 1
ATOM 1382 N N . ARG A 1 195 ? 5.996 -1.921 -39.825 1.00 23.50 173 ARG A N 1
ATOM 1383 C CA . ARG A 1 195 ? 6.918 -2.835 -40.464 1.00 23.32 173 ARG A CA 1
ATOM 1384 C C . ARG A 1 195 ? 6.346 -3.510 -41.711 1.00 18.30 173 ARG A C 1
ATOM 1385 O O . ARG A 1 195 ? 7.054 -3.683 -42.694 1.00 23.80 173 ARG A O 1
ATOM 1393 N N . LEU A 1 196 ? 5.060 -3.836 -41.690 1.00 23.34 174 LEU A N 1
ATOM 1394 C CA . LEU A 1 196 ? 4.450 -4.472 -42.866 1.00 21.81 174 LEU A CA 1
ATOM 1395 C C . LEU A 1 196 ? 4.343 -3.482 -44.031 1.00 22.53 174 LEU A C 1
ATOM 1396 O O . LEU A 1 196 ? 4.581 -3.844 -45.166 1.00 21.86 174 LEU A O 1
ATOM 1401 N N . PHE A 1 197 ? 4.003 -2.227 -43.737 1.00 23.06 175 PHE A N 1
ATOM 1402 C CA . PHE A 1 197 ? 3.995 -1.175 -44.790 1.00 25.20 175 PHE A CA 1
ATOM 1403 C C . PHE A 1 197 ? 5.382 -0.979 -45.379 1.00 20.71 175 PHE A C 1
ATOM 1404 O O . PHE A 1 197 ? 5.577 -0.893 -46.594 1.00 23.54 175 PHE A O 1
ATOM 1412 N N . GLU A 1 198 ? 6.369 -0.921 -44.490 1.00 26.19 176 GLU A N 1
ATOM 1413 C CA . GLU A 1 198 ? 7.764 -0.797 -44.848 1.00 21.58 176 GLU A CA 1
ATOM 1414 C C . GLU A 1 198 ? 8.245 -1.932 -45.748 1.00 23.79 176 GLU A C 1
ATOM 1415 O O . GLU A 1 198 ? 8.924 -1.716 -46.771 1.00 23.12 176 GLU A O 1
ATOM 1421 N N . ALA A 1 199 ? 7.836 -3.150 -45.426 1.00 23.58 177 ALA A N 1
ATOM 1422 C CA . ALA A 1 199 ? 8.210 -4.279 -46.254 1.00 25.61 177 ALA A CA 1
ATOM 1423 C C . ALA A 1 199 ? 7.558 -4.194 -47.635 1.00 21.13 177 ALA A C 1
ATOM 1424 O O . ALA A 1 199 ? 8.204 -4.464 -48.632 1.00 23.64 177 ALA A O 1
ATOM 1426 N N . ALA A 1 200 ? 6.282 -3.814 -47.680 1.00 22.03 178 ALA A N 1
ATOM 1427 C CA . ALA A 1 200 ? 5.562 -3.743 -48.942 1.00 22.11 178 ALA A CA 1
ATOM 1428 C C . ALA A 1 200 ? 6.243 -2.792 -49.944 1.00 24.84 178 ALA A C 1
ATOM 1429 O O . ALA A 1 200 ? 6.474 -3.131 -51.128 1.00 24.79 178 ALA A O 1
ATOM 1431 N N . THR A 1 201 ? 6.575 -1.608 -49.474 1.00 23.37 179 THR A N 1
ATOM 1432 C CA . THR A 1 201 ? 7.213 -0.603 -50.350 0.93 20.83 179 THR A CA 1
ATOM 1433 C C . THR A 1 201 ? 8.657 -0.951 -50.709 1.00 23.91 179 THR A C 1
ATOM 1434 O O . THR A 1 201 ? 9.073 -0.809 -51.867 1.00 22.39 179 THR A O 1
ATOM 1438 N N . LEU A 1 202 ? 9.422 -1.462 -49.737 1.00 25.89 180 LEU A N 1
ATOM 1439 C CA . LEU A 1 202 ? 10.763 -1.980 -50.027 1.00 24.86 180 LEU A CA 1
ATOM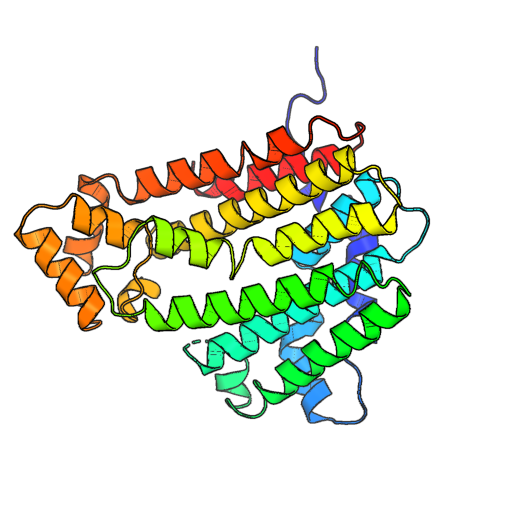 1440 C C . LEU A 1 202 ? 10.680 -3.051 -51.103 1.00 25.10 180 LEU A C 1
ATOM 1441 O O . LEU A 1 202 ? 11.477 -3.074 -52.050 1.00 25.88 180 LEU A O 1
ATOM 1446 N N . LEU A 1 203 ? 9.677 -3.917 -50.992 1.00 25.36 181 LEU A N 1
ATOM 1447 C CA . LEU A 1 203 ? 9.579 -5.060 -51.911 1.00 27.30 181 LEU A CA 1
ATOM 1448 C C . LEU A 1 203 ? 9.216 -4.637 -53.326 1.00 25.07 181 LEU A C 1
ATOM 1449 O O . LEU A 1 203 ? 9.651 -5.264 -54.300 1.00 26.09 181 LEU A O 1
ATOM 1454 N N . ALA A 1 204 ? 8.477 -3.540 -53.458 1.00 25.67 182 ALA A N 1
ATOM 1455 C CA . ALA A 1 204 ? 8.273 -2.971 -54.785 1.00 23.79 182 ALA A CA 1
ATOM 1456 C C . ALA A 1 204 ? 9.619 -2.609 -55.425 1.00 21.95 182 ALA A C 1
ATOM 1457 O O . ALA A 1 204 ? 9.823 -2.794 -56.647 1.00 27.45 182 ALA A O 1
ATOM 1459 N N . GLY A 1 205 ? 10.539 -2.098 -54.605 1.00 26.20 183 GLY A N 1
ATOM 1460 C CA . GLY A 1 205 ? 11.898 -1.785 -55.056 1.00 26.45 183 GLY A CA 1
ATOM 1461 C C . GLY A 1 205 ? 12.717 -3.017 -55.389 1.00 27.07 183 GLY A C 1
ATOM 1462 O O . GLY A 1 205 ? 13.443 -3.043 -56.390 1.00 30.21 183 GLY A O 1
ATOM 1463 N N . VAL A 1 206 ? 12.583 -4.057 -54.566 1.00 28.75 184 VAL A N 1
ATOM 1464 C CA . VAL A 1 206 ? 13.243 -5.334 -54.835 0.93 24.88 184 VAL A CA 1
ATOM 1465 C C . VAL A 1 206 ? 12.758 -5.951 -56.140 1.00 29.03 184 VAL A C 1
ATOM 1466 O O . VAL A 1 206 ? 13.574 -6.324 -56.991 1.00 29.35 184 VAL A O 1
ATOM 1470 N N . LEU A 1 207 ? 11.445 -6.012 -56.343 1.00 29.54 185 LEU A N 1
ATOM 1471 C CA . LEU A 1 207 ? 10.904 -6.636 -57.543 1.00 31.17 185 LEU A CA 1
ATOM 1472 C C . LEU A 1 207 ? 11.324 -5.916 -58.829 1.00 38.64 185 LEU A C 1
ATOM 1473 O O . LEU A 1 207 ? 11.436 -6.534 -59.883 1.00 31.37 185 LEU A O 1
ATOM 1478 N N . THR A 1 208 ? 11.510 -4.610 -58.753 1.00 27.47 186 THR A N 1
ATOM 1479 C CA . THR A 1 208 ? 11.859 -3.814 -59.937 1.00 33.53 186 THR A CA 1
ATOM 1480 C C . THR A 1 208 ? 13.361 -3.541 -60.027 1.00 40.52 186 THR A C 1
ATOM 1481 O O . THR A 1 208 ? 13.791 -2.714 -60.813 1.00 34.06 186 THR A O 1
ATOM 1485 N N . LYS A 1 209 ? 14.139 -4.246 -59.207 1.00 31.95 187 LYS A N 1
ATOM 1486 C CA . LYS A 1 209 ? 15.604 -4.223 -59.229 1.00 34.22 187 LYS A CA 1
ATOM 1487 C C . LYS A 1 209 ? 16.189 -2.828 -59.102 1.00 37.44 187 LYS A C 1
ATOM 1488 O O . LYS A 1 209 ? 17.056 -2.431 -59.859 1.00 37.40 187 LYS A O 1
ATOM 1494 N N . GLN A 1 210 ? 15.709 -2.088 -58.118 1.00 34.01 188 GLN A N 1
ATOM 1495 C CA . GLN A 1 210 ? 16.194 -0.745 -57.874 1.00 33.71 188 GLN A CA 1
ATOM 1496 C C . GLN A 1 210 ? 17.506 -0.736 -57.108 1.00 35.34 188 GLN A C 1
ATOM 1497 O O . GLN A 1 210 ? 17.891 -1.711 -56.484 1.00 34.26 188 GLN A O 1
ATOM 1503 N N . SER A 1 211 ? 18.145 0.423 -57.120 1.00 37.54 189 SER A N 1
ATOM 1504 C CA . SER A 1 211 ? 19.355 0.653 -56.349 1.00 34.37 189 SER A CA 1
ATOM 1505 C C . SER A 1 211 ? 19.107 0.625 -54.866 1.00 43.18 189 SER A C 1
ATOM 1506 O O . SER A 1 211 ? 17.973 0.700 -54.391 1.00 31.52 189 SER A O 1
ATOM 1509 N N . GLU A 1 212 ? 20.186 0.526 -54.112 1.00 34.47 190 GLU A N 1
ATOM 1510 C CA . GLU A 1 212 ? 20.067 0.592 -52.666 1.00 36.62 190 GLU A CA 1
ATOM 1511 C C . GLU A 1 212 ? 19.461 1.911 -52.217 1.00 40.06 190 GLU A C 1
ATOM 1512 O O . GLU A 1 212 ? 18.681 1.941 -51.269 1.00 36.65 190 GLU A O 1
ATOM 1518 N N . ALA A 1 213 ? 19.824 3.011 -52.873 1.00 34.68 191 ALA A N 1
ATOM 1519 C CA . ALA A 1 213 ? 19.305 4.308 -52.476 1.00 39.09 191 ALA A CA 1
ATOM 1520 C C . ALA A 1 213 ? 17.780 4.371 -52.637 1.00 28.10 191 ALA A C 1
ATOM 1521 O O . ALA A 1 213 ? 17.079 4.899 -51.762 1.00 31.90 191 ALA A O 1
ATOM 1523 N N . ILE A 1 214 ? 17.292 3.865 -53.766 1.00 31.25 192 ILE A N 1
ATOM 1524 C CA . ILE A 1 214 ? 15.859 3.886 -54.068 1.00 31.00 192 ILE A CA 1
ATOM 1525 C C . ILE A 1 214 ? 15.128 2.921 -53.139 1.00 28.73 192 ILE A C 1
ATOM 1526 O O . ILE A 1 214 ? 14.062 3.249 -52.610 1.00 28.98 192 ILE A O 1
ATOM 1531 N N . GLU A 1 215 ? 15.708 1.741 -52.920 1.00 30.35 193 GLU A N 1
ATOM 1532 C CA . GLU A 1 215 ? 15.149 0.797 -51.934 1.00 32.80 193 GLU A CA 1
ATOM 1533 C C . GLU A 1 215 ? 15.010 1.427 -50.573 1.00 33.25 193 GLU A C 1
ATOM 1534 O O . GLU A 1 215 ? 13.968 1.315 -49.932 1.00 28.96 193 GLU A O 1
ATOM 1540 N N . ASN A 1 216 ? 16.050 2.126 -50.120 1.00 32.01 194 ASN A N 1
ATOM 1541 C CA . ASN A 1 216 ? 16.012 2.807 -48.829 1.00 28.82 194 ASN A CA 1
ATOM 1542 C C . ASN A 1 216 ? 14.926 3.865 -48.773 1.00 28.56 194 ASN A C 1
ATOM 1543 O O . ASN A 1 216 ? 14.257 4.047 -47.753 1.00 29.69 194 ASN A O 1
ATOM 1548 N N . ALA A 1 217 ? 14.784 4.593 -49.874 1.00 27.60 195 ALA A N 1
ATOM 1549 C CA . ALA A 1 217 ? 13.774 5.629 -49.990 1.00 30.62 195 ALA A CA 1
ATOM 1550 C C . ALA A 1 217 ? 12.364 5.034 -49.822 1.00 25.70 195 ALA A C 1
ATOM 1551 O O . ALA A 1 217 ? 11.550 5.546 -49.072 1.00 26.00 195 ALA A O 1
ATOM 1553 N N . MET A 1 218 ? 12.112 3.945 -50.530 1.00 28.45 196 MET A N 1
ATOM 1554 C CA . MET A 1 218 ? 10.790 3.303 -50.507 1.00 29.07 196 MET A CA 1
ATOM 1555 C C . MET A 1 218 ? 10.509 2.677 -49.155 1.00 24.29 196 MET A C 1
ATOM 1556 O O . MET A 1 218 ? 9.394 2.767 -48.629 1.00 26.59 196 MET A O 1
ATOM 1561 N N . GLN A 1 219 ? 11.526 2.031 -48.582 1.00 25.86 197 GLN A N 1
ATOM 1562 C CA . GLN A 1 219 ? 11.419 1.454 -47.240 1.00 22.98 197 GLN A CA 1
ATOM 1563 C C . GLN A 1 219 ? 11.023 2.471 -46.194 1.00 25.84 197 GLN A C 1
ATOM 1564 O O . GLN A 1 219 ? 10.108 2.247 -45.404 1.00 24.53 197 GLN A O 1
ATOM 1570 N N . ASP A 1 220 ? 11.729 3.609 -46.178 1.00 26.99 198 ASP A N 1
ATOM 1571 C CA . ASP A 1 220 ? 11.394 4.698 -45.290 1.00 26.27 198 ASP A CA 1
ATOM 1572 C C . ASP A 1 220 ? 10.002 5.254 -45.530 1.00 21.57 198 ASP A C 1
ATOM 1573 O O . ASP A 1 220 ? 9.270 5.537 -44.575 1.00 24.07 198 ASP A O 1
ATOM 1578 N N . TYR A 1 221 ? 9.613 5.411 -46.795 1.00 26.46 199 TYR A N 1
ATOM 1579 C CA . TYR A 1 221 ? 8.259 5.881 -47.070 1.00 24.72 199 TYR A CA 1
ATOM 1580 C C . TYR A 1 221 ? 7.215 4.987 -46.389 1.00 21.31 199 TYR A C 1
ATOM 1581 O O . TYR A 1 221 ? 6.314 5.467 -45.691 1.00 21.56 199 TYR A O 1
ATOM 1590 N N . GLY A 1 222 ? 7.333 3.681 -46.586 1.00 26.25 200 GLY A N 1
ATOM 1591 C CA . GLY A 1 222 ? 6.384 2.760 -45.984 1.00 22.94 200 GLY A CA 1
ATOM 1592 C C . GLY A 1 222 ? 6.374 2.793 -44.474 1.00 20.38 200 GLY A C 1
ATOM 1593 O O . GLY A 1 222 ? 5.316 2.812 -43.857 1.00 22.90 200 GLY A O 1
ATOM 1594 N N . LYS A 1 223 ? 7.566 2.806 -43.878 1.00 22.49 201 LYS A N 1
ATOM 1595 C CA . LYS A 1 223 ? 7.708 2.794 -42.445 1.00 22.00 201 LYS A CA 1
ATOM 1596 C C . LYS A 1 223 ? 7.010 3.996 -41.847 1.00 19.40 201 LYS A C 1
ATOM 1597 O O . LYS A 1 223 ? 6.183 3.871 -40.943 1.00 22.10 201 LYS A O 1
ATOM 1603 N N . TYR A 1 224 ? 7.324 5.183 -42.373 1.00 23.06 202 TYR A N 1
ATOM 1604 C CA . TYR A 1 224 ? 6.719 6.389 -41.817 1.00 22.71 202 TYR A CA 1
ATOM 1605 C C . TYR A 1 224 ? 5.236 6.500 -42.096 1.00 19.62 202 TYR A C 1
ATOM 1606 O O . TYR A 1 224 ? 4.483 6.964 -41.242 1.00 21.75 202 TYR A O 1
ATOM 1615 N N . LEU A 1 225 ? 4.814 6.097 -43.300 1.00 22.92 203 LEU A N 1
ATOM 1616 C CA . LEU A 1 225 ? 3.380 6.091 -43.611 1.00 21.31 203 LEU A CA 1
ATOM 1617 C C . LEU A 1 225 ? 2.614 5.198 -42.649 1.00 24.54 203 LEU A C 1
ATOM 1618 O O . LEU A 1 225 ? 1.561 5.577 -42.136 1.00 21.69 203 LEU A O 1
ATOM 1623 N N . GLY A 1 226 ? 3.115 3.983 -42.437 1.00 24.78 204 GLY A N 1
ATOM 1624 C CA . GLY A 1 226 ? 2.438 3.070 -41.533 1.00 22.57 204 GLY A CA 1
ATOM 1625 C C . GLY A 1 226 ? 2.386 3.618 -40.112 1.00 22.39 204 GLY A C 1
ATOM 1626 O O . GLY A 1 226 ? 1.402 3.464 -39.413 1.00 23.33 204 GLY A O 1
ATOM 1627 N N . THR A 1 227 ? 3.452 4.303 -39.710 1.00 23.04 205 THR A N 1
ATOM 1628 C CA . THR A 1 227 ? 3.493 4.944 -38.393 1.00 21.34 205 THR A CA 1
ATOM 1629 C C . THR A 1 227 ? 2.384 6.002 -38.250 1.00 22.78 205 THR A C 1
ATOM 1630 O O . THR A 1 227 ? 1.610 5.999 -37.267 1.00 23.67 205 THR A O 1
ATOM 1634 N N . ALA A 1 228 ? 2.283 6.868 -39.274 1.00 25.88 206 ALA A N 1
ATOM 1635 C CA . ALA A 1 228 ? 1.220 7.876 -39.347 1.00 19.83 206 ALA A CA 1
ATOM 1636 C C . ALA A 1 228 ? -0.148 7.271 -39.196 1.00 22.69 206 ALA A C 1
ATOM 1637 O O . ALA A 1 228 ? -0.944 7.694 -38.351 1.00 22.73 206 ALA A O 1
ATOM 1639 N N . PHE A 1 229 ? -0.420 6.228 -39.976 1.00 22.90 207 PHE A N 1
ATOM 1640 C CA . PHE A 1 229 ? -1.729 5.609 -39.939 1.00 25.29 207 PHE A CA 1
ATOM 1641 C C . PHE A 1 229 ? -2.062 5.070 -38.553 1.00 19.99 207 PHE A C 1
ATOM 1642 O O . PHE A 1 229 ? -3.172 5.226 -38.075 1.00 24.20 207 PHE A O 1
ATOM 1650 N N . GLN A 1 230 ? -1.102 4.415 -37.901 1.00 25.81 208 GLN A N 1
ATOM 1651 C CA . GLN A 1 230 ? -1.398 3.840 -36.579 1.00 25.39 208 GLN A CA 1
ATOM 1652 C C . GLN A 1 230 ? -1.610 4.932 -35.516 1.00 22.60 208 GLN A C 1
ATOM 1653 O O . GLN A 1 230 ? -2.495 4.829 -34.674 1.00 24.04 208 GLN A O 1
ATOM 1659 N N . LEU A 1 231 ? -0.804 5.985 -35.574 1.00 25.45 209 LEU A N 1
ATOM 1660 C CA . LEU A 1 231 ? -1.002 7.128 -34.666 1.00 24.13 209 LEU A CA 1
ATOM 1661 C C . LEU A 1 231 ? -2.385 7.724 -34.815 1.00 22.78 209 LEU A C 1
ATOM 1662 O O . LEU A 1 231 ? -3.093 7.973 -33.831 1.00 24.89 209 LEU A O 1
ATOM 1667 N N . VAL A 1 232 ? -2.815 7.886 -36.071 1.00 23.15 210 VAL A N 1
ATOM 1668 C CA . VAL A 1 232 ? -4.138 8.421 -36.313 1.00 21.84 210 VAL A CA 1
ATOM 1669 C C . VAL A 1 232 ? -5.224 7.501 -35.776 1.00 24.55 210 VAL A C 1
ATOM 1670 O O . VAL A 1 232 ? -6.179 7.955 -35.154 1.00 25.86 210 VAL A O 1
ATOM 1674 N N . ASP A 1 233 ? -5.075 6.195 -35.998 1.00 27.68 211 ASP A N 1
ATOM 1675 C CA . ASP A 1 233 ? -5.997 5.242 -35.389 1.00 24.31 211 ASP A CA 1
ATOM 1676 C C . ASP A 1 233 ? -6.124 5.435 -33.883 1.00 24.11 211 ASP A C 1
ATOM 1677 O O . ASP A 1 233 ? -7.230 5.450 -33.327 1.00 27.09 211 ASP A O 1
ATOM 1682 N N . ASP A 1 234 ? -4.980 5.528 -33.214 1.00 23.38 212 ASP A N 1
ATOM 1683 C CA . ASP A 1 234 ? -4.962 5.684 -31.752 1.00 28.24 212 ASP A CA 1
ATOM 1684 C C . ASP A 1 234 ? -5.586 7.022 -31.288 1.00 27.43 212 ASP A C 1
ATOM 1685 O O . ASP A 1 234 ? -6.230 7.092 -30.244 1.00 27.27 212 ASP A O 1
ATOM 1690 N N . ILE A 1 235 ? -5.451 8.057 -32.108 1.00 30.99 213 ILE A N 1
ATOM 1691 C CA . ILE A 1 235 ? -6.093 9.343 -31.826 1.00 26.67 213 ILE A CA 1
ATOM 1692 C C . ILE A 1 235 ? -7.605 9.213 -31.974 1.00 27.57 213 ILE A C 1
ATOM 1693 O O . ILE A 1 235 ? -8.371 9.676 -31.131 1.00 30.97 213 ILE A O 1
ATOM 1698 N N . MET A 1 236 ? -8.026 8.565 -33.051 1.00 28.71 214 MET A N 1
ATOM 1699 C CA . MET A 1 236 ? -9.438 8.515 -33.391 1.00 27.46 214 MET A CA 1
ATOM 1700 C C . MET A 1 236 ? -10.221 7.682 -32.370 1.00 34.34 214 MET A C 1
ATOM 1701 O O . MET A 1 236 ? -11.430 7.851 -32.220 1.00 36.36 214 MET A O 1
ATOM 1706 N N . ASP A 1 237 ? -9.540 6.810 -31.637 1.00 32.58 215 ASP A N 1
ATOM 1707 C CA . ASP A 1 237 ? -10.208 6.047 -30.580 1.00 33.03 215 ASP A CA 1
ATOM 1708 C C . ASP A 1 237 ? -10.814 6.939 -29.531 1.00 38.77 215 ASP A C 1
ATOM 1709 O O . ASP A 1 237 ? -11.852 6.600 -28.968 1.00 42.75 215 ASP A O 1
ATOM 1714 N N . TYR A 1 238 ? -10.152 8.062 -29.257 1.00 36.28 216 TYR A N 1
ATOM 1715 C CA . TYR A 1 238 ? -10.599 9.009 -28.240 1.00 39.48 216 TYR A CA 1
ATOM 1716 C C . TYR A 1 238 ? -11.315 10.241 -28.792 1.00 54.29 216 TYR A C 1
ATOM 1717 O O . TYR A 1 238 ? -11.909 11.002 -28.022 1.00 51.60 216 TYR A O 1
ATOM 1726 N N . ALA A 1 239 ? -11.269 10.443 -30.102 1.00 40.68 217 ALA A N 1
ATOM 1727 C CA . ALA A 1 239 ? -11.713 11.721 -30.693 1.00 78.46 217 ALA A CA 1
ATOM 1728 C C . ALA A 1 239 ? -13.204 11.730 -30.974 1.00 58.29 217 ALA A C 1
ATOM 1729 O O . ALA A 1 239 ? -13.729 10.801 -31.578 1.00 80.10 217 ALA A O 1
ATOM 1731 N N . GLY A 1 250 ? -13.895 4.938 -26.690 1.00 79.59 228 GLY A N 1
ATOM 1732 C CA . GLY A 1 250 ? -12.813 4.545 -25.799 1.00 76.82 228 GLY A CA 1
ATOM 1733 C C . GLY A 1 250 ? -12.682 3.035 -25.712 1.00 102.32 228 GLY A C 1
ATOM 1734 O O . GLY A 1 250 ? -12.810 2.456 -24.636 1.00 67.75 228 GLY A O 1
ATOM 1735 N N . ASP A 1 251 ? -12.415 2.400 -26.849 1.00 99.53 229 ASP A N 1
ATOM 1736 C CA . ASP A 1 251 ? -12.265 0.935 -26.913 1.00 135.40 229 ASP A CA 1
ATOM 1737 C C . ASP A 1 251 ? -11.005 0.519 -26.146 1.00 108.85 229 ASP A C 1
ATOM 1738 O O . ASP A 1 251 ? -11.005 -0.431 -25.356 1.00 58.68 229 ASP A O 1
ATOM 1743 N N . ASP A 1 252 ? -9.935 1.265 -26.401 1.00 110.37 230 ASP A N 1
ATOM 1744 C CA . ASP A 1 252 ? -8.636 1.052 -25.772 1.00 66.30 230 ASP A CA 1
ATOM 1745 C C . ASP A 1 252 ? -8.707 1.259 -24.266 1.00 83.39 230 ASP A C 1
ATOM 1746 O O . ASP A 1 252 ? -8.176 0.458 -23.484 1.00 54.18 230 ASP A O 1
ATOM 1751 N N . LEU A 1 253 ? -9.375 2.342 -23.876 1.00 82.58 231 LEU A N 1
ATOM 1752 C CA . LEU A 1 253 ? -9.639 2.651 -22.473 1.00 121.91 231 LEU A CA 1
ATOM 1753 C C . LEU A 1 253 ? -10.231 1.443 -21.742 1.00 60.47 231 LEU A C 1
ATOM 1754 O O . LEU A 1 253 ? -9.702 0.990 -20.728 1.00 71.60 231 LEU A O 1
ATOM 1759 N N . ALA A 1 254 ? -11.313 0.914 -22.300 1.00 80.37 232 ALA A N 1
ATOM 1760 C CA . ALA A 1 254 ? -12.001 -0.252 -21.753 1.00 81.37 232 ALA A CA 1
ATOM 1761 C C . ALA A 1 254 ? -11.067 -1.418 -21.367 1.00 68.18 232 ALA A C 1
ATOM 1762 O O . ALA A 1 254 ? -11.264 -2.053 -20.326 1.00 78.28 232 ALA A O 1
ATOM 1764 N N . GLU A 1 255 ? -10.044 -1.674 -22.186 1.00 73.88 233 GLU A N 1
ATOM 1765 C CA . GLU A 1 255 ? -9.196 -2.882 -22.050 1.00 69.60 233 GLU A CA 1
ATOM 1766 C C . GLU A 1 255 ? -7.873 -2.655 -21.297 1.00 71.03 233 GLU A C 1
ATOM 1767 O O . GLU A 1 255 ? -7.023 -3.550 -21.243 1.00 55.95 233 GLU A O 1
ATOM 1773 N N . GLY A 1 256 ? -7.682 -1.465 -20.733 1.00 62.61 234 GLY A N 1
ATOM 1774 C CA . GLY A 1 256 ? -6.418 -1.125 -20.079 1.00 51.29 234 GLY A CA 1
ATOM 1775 C C . GLY A 1 256 ? -5.251 -0.923 -21.039 1.00 57.11 234 GLY A C 1
ATOM 1776 O O . GLY A 1 256 ? -4.095 -1.064 -20.632 1.00 49.66 234 GLY A O 1
ATOM 1777 N N . LYS A 1 257 ? -5.537 -0.572 -22.302 1.00 45.63 235 LYS A N 1
ATOM 1778 C CA . LYS A 1 257 ? -4.469 -0.414 -23.309 1.00 42.47 235 LYS A CA 1
ATOM 1779 C C . LYS A 1 257 ? -3.773 0.943 -23.185 1.00 36.04 235 LYS A C 1
ATOM 1780 O O . LYS A 1 257 ? -4.401 1.981 -23.317 1.00 40.62 235 LYS A O 1
ATOM 1786 N N . PRO A 1 258 ? -2.465 0.932 -22.943 1.00 36.78 236 PRO A N 1
ATOM 1787 C CA . PRO A 1 258 ? -1.749 2.174 -22.785 1.00 37.69 236 PRO A CA 1
ATOM 1788 C C . PRO A 1 258 ? -1.279 2.736 -24.131 1.00 45.10 236 PRO A C 1
ATOM 1789 O O . PRO A 1 258 ? -0.156 2.468 -24.555 1.00 41.44 236 PRO A O 1
ATOM 1793 N N . THR A 1 259 ? -2.129 3.528 -24.775 1.00 32.53 237 THR A N 1
ATOM 1794 C CA . THR A 1 259 ? -1.740 4.230 -26.007 1.00 31.50 237 THR A CA 1
ATOM 1795 C C . THR A 1 259 ? -1.282 5.643 -25.668 1.00 27.81 237 THR A C 1
ATOM 1796 O O . THR A 1 259 ? -1.517 6.119 -24.567 1.00 30.04 237 THR A O 1
ATOM 1800 N N . LEU A 1 260 ? -0.637 6.308 -26.630 1.00 29.26 238 LEU A N 1
ATOM 1801 C CA . LEU A 1 260 ? 0.054 7.560 -26.351 1.00 30.60 238 LEU A CA 1
ATOM 1802 C C . LEU A 1 260 ? -0.867 8.612 -25.760 1.00 29.30 238 LEU A C 1
ATOM 1803 O O . LEU A 1 260 ? -0.506 9.252 -24.786 1.00 28.96 238 LEU A O 1
ATOM 1808 N N . PRO A 1 261 ? -2.079 8.786 -26.308 1.00 29.03 239 PRO A N 1
ATOM 1809 C CA . PRO A 1 261 ? -2.924 9.838 -25.714 1.00 26.76 239 PRO A CA 1
ATOM 1810 C C . PRO A 1 261 ? -3.204 9.614 -24.221 1.00 33.34 239 PRO A C 1
ATOM 1811 O O . PRO A 1 261 ? -3.196 10.552 -23.417 1.00 30.63 239 PRO A O 1
ATOM 1815 N N . LEU A 1 262 ? -3.450 8.368 -23.848 1.00 30.89 240 LEU A N 1
ATOM 1816 C CA . LEU A 1 262 ? -3.808 8.069 -22.470 1.00 27.32 240 LEU A CA 1
ATOM 1817 C C . LEU A 1 262 ? -2.555 8.186 -21.592 1.00 25.96 240 LEU A C 1
ATOM 1818 O O . LEU A 1 262 ? -2.605 8.795 -20.509 1.00 32.76 240 LEU A O 1
ATOM 1823 N N . LEU A 1 263 ? -1.437 7.650 -22.069 1.00 29.70 241 LEU A N 1
ATOM 1824 C CA . LEU A 1 263 ? -0.171 7.749 -21.328 1.00 30.64 241 LEU A CA 1
ATOM 1825 C C . LEU A 1 263 ? 0.258 9.188 -21.090 1.00 39.66 241 LEU A C 1
ATOM 1826 O O . LEU A 1 263 ? 0.610 9.588 -19.969 1.00 31.15 241 LEU A O 1
ATOM 1831 N N . TYR A 1 264 ? 0.226 9.980 -22.155 1.00 31.68 242 TYR A N 1
ATOM 1832 C CA . TYR A 1 264 ? 0.673 11.362 -22.073 1.00 28.68 242 TYR A CA 1
ATOM 1833 C C . TYR A 1 264 ? -0.189 12.148 -21.112 1.00 27.88 242 TYR A C 1
ATOM 1834 O O . TYR A 1 264 ? 0.330 12.953 -20.332 1.00 34.46 242 TYR A O 1
ATOM 1843 N N . ALA A 1 265 ? -1.501 11.908 -21.128 1.00 28.58 243 ALA A N 1
ATOM 1844 C CA . ALA A 1 265 ? -2.402 12.549 -20.177 1.00 33.51 243 ALA A CA 1
ATOM 1845 C C . ALA A 1 265 ? -2.002 12.213 -18.725 1.00 37.17 243 ALA A C 1
ATOM 1846 O O . ALA A 1 265 ? -1.982 13.088 -17.850 1.00 32.73 243 ALA A O 1
ATOM 1848 N N . MET A 1 266 ? -1.704 10.942 -18.482 1.00 35.95 244 MET A N 1
ATOM 1849 C CA . MET A 1 266 ? -1.254 10.512 -17.171 1.00 36.68 244 MET A CA 1
ATOM 1850 C C . MET A 1 266 ? 0.050 11.205 -16.805 1.00 34.19 244 MET A C 1
ATOM 1851 O O . MET A 1 266 ? 0.160 11.787 -15.721 1.00 37.93 244 MET A O 1
ATOM 1856 N N . TRP A 1 267 ? 1.020 11.201 -17.711 1.00 32.75 245 TRP A N 1
ATOM 1857 C CA . TRP A 1 267 ? 2.297 11.826 -17.419 0.93 31.51 245 TRP A CA 1
ATOM 1858 C C . TRP A 1 267 ? 2.188 13.304 -17.055 1.00 49.80 245 TRP A C 1
ATOM 1859 O O . TRP A 1 267 ? 2.922 13.779 -16.198 1.00 46.40 245 TRP A O 1
ATOM 1870 N N . HIS A 1 268 ? 1.272 14.029 -17.684 1.00 42.22 246 HIS A N 1
ATOM 1871 C CA . HIS A 1 268 ? 1.204 15.484 -17.508 1.00 35.20 246 HIS A CA 1
ATOM 1872 C C . HIS A 1 268 ? 0.032 15.989 -16.682 1.00 37.98 246 HIS A C 1
ATOM 1873 O O . HIS A 1 268 ? -0.086 17.188 -16.458 1.00 40.27 246 HIS A O 1
ATOM 1880 N N . GLY A 1 269 ? -0.822 15.079 -16.216 1.00 36.30 247 GLY A N 1
ATOM 1881 C CA . GLY A 1 269 ? -1.983 15.456 -15.424 1.00 42.24 247 GLY A CA 1
ATOM 1882 C C . GLY A 1 269 ? -1.596 15.865 -14.010 1.00 46.42 247 GLY A C 1
ATOM 1883 O O . GLY A 1 269 ? -0.441 15.699 -13.596 1.00 45.98 247 GLY A O 1
ATOM 1884 N N . ASN A 1 270 ? -2.561 16.416 -13.278 1.00 46.19 248 ASN A N 1
ATOM 1885 C CA . ASN A 1 270 ? -2.388 16.665 -11.842 1.00 57.18 248 ASN A CA 1
ATOM 1886 C C . ASN A 1 270 ? -2.417 15.342 -11.088 1.00 54.62 248 ASN A C 1
ATOM 1887 O O . ASN A 1 270 ? -2.700 14.292 -11.667 1.00 41.09 248 ASN A O 1
ATOM 1892 N N . GLU A 1 271 ? -2.114 15.390 -9.798 1.00 51.30 249 GLU A N 1
ATOM 1893 C CA . GLU A 1 271 ? -1.990 14.175 -8.991 1.00 57.86 249 GLU A CA 1
ATOM 1894 C C . GLU A 1 271 ? -3.245 13.287 -9.050 1.00 40.45 249 GLU A C 1
ATOM 1895 O O . GLU A 1 271 ? -3.142 12.065 -9.169 1.00 48.14 249 GLU A O 1
ATOM 1901 N N . GLN A 1 272 ? -4.424 13.894 -8.986 1.00 43.62 250 GLN A N 1
ATOM 1902 C CA . GLN A 1 272 ? -5.663 13.123 -9.013 1.00 49.94 250 GLN A CA 1
ATOM 1903 C C . GLN A 1 272 ? -5.914 12.546 -10.410 1.00 59.12 250 GLN A C 1
ATOM 1904 O O . GLN A 1 272 ? -6.336 11.399 -10.548 1.00 36.97 250 GLN A O 1
ATOM 1910 N N . GLN A 1 273 ? -5.635 13.339 -11.441 1.00 45.06 251 GLN A N 1
ATOM 1911 C CA . GLN A 1 273 ? -5.814 12.891 -12.827 1.00 42.50 251 GLN A CA 1
ATOM 1912 C C . GLN A 1 273 ? -4.916 11.693 -13.150 1.00 34.29 251 GLN A C 1
ATOM 1913 O O . GLN A 1 273 ? -5.379 10.693 -13.697 1.00 38.62 251 GLN A O 1
ATOM 1919 N N . THR A 1 274 ? -3.638 11.813 -12.785 1.00 39.36 252 THR A N 1
ATOM 1920 C CA . THR A 1 274 ? -2.647 10.772 -12.976 1.00 36.32 252 THR A CA 1
ATOM 1921 C C . THR A 1 274 ? -3.045 9.467 -12.299 1.00 42.43 252 THR A C 1
ATOM 1922 O O . THR A 1 274 ? -2.880 8.392 -12.872 1.00 39.78 252 THR A O 1
ATOM 1926 N N . ALA A 1 275 ? -3.572 9.564 -11.077 1.00 46.96 253 ALA A N 1
ATOM 1927 C CA . ALA A 1 275 ? -3.960 8.378 -10.316 1.00 46.22 253 ALA A CA 1
ATOM 1928 C C . ALA A 1 275 ? -5.173 7.713 -10.926 1.00 44.86 253 ALA A C 1
ATOM 1929 O O . ALA A 1 275 ? -5.243 6.493 -10.987 1.00 39.20 253 ALA A O 1
ATOM 1931 N N . ILE A 1 276 ? -6.132 8.513 -11.383 1.00 40.35 254 ILE A N 1
ATOM 1932 C CA . ILE A 1 276 ? -7.305 7.973 -12.079 1.00 37.10 254 ILE A CA 1
ATOM 1933 C C . ILE A 1 276 ? -6.884 7.150 -13.308 1.00 33.62 254 ILE A C 1
ATOM 1934 O O . ILE A 1 276 ? -7.402 6.059 -13.554 1.00 38.44 254 ILE A O 1
ATOM 1939 N N . ILE A 1 277 ? -5.973 7.700 -14.100 1.00 36.82 255 ILE A N 1
ATOM 1940 C CA . ILE A 1 277 ? -5.554 7.030 -15.342 1.00 37.81 255 ILE A CA 1
ATOM 1941 C C . ILE A 1 277 ? -4.677 5.801 -15.046 1.00 39.73 255 ILE A C 1
ATOM 1942 O O . ILE A 1 277 ? -4.850 4.754 -15.665 1.00 35.52 255 ILE A O 1
ATOM 1947 N N . ARG A 1 278 ? -3.751 5.923 -14.101 1.00 38.88 256 ARG A N 1
ATOM 1948 C CA . ARG A 1 278 ? -2.986 4.752 -13.647 1.00 38.71 256 ARG A CA 1
ATOM 1949 C C . ARG A 1 278 ? -3.933 3.614 -13.272 1.00 34.78 256 ARG A C 1
ATOM 1950 O O . ARG A 1 278 ? -3.790 2.488 -13.750 1.00 37.93 256 ARG A O 1
ATOM 1958 N N . GLU A 1 279 ? -4.922 3.922 -12.442 1.00 42.98 257 GLU A N 1
ATOM 1959 C CA . GLU A 1 279 ? -5.895 2.917 -12.026 1.00 43.96 257 GLU A CA 1
ATOM 1960 C C . GLU A 1 279 ? -6.673 2.361 -13.216 1.00 55.80 257 GLU A C 1
ATOM 1961 O O . GLU A 1 279 ? -6.922 1.151 -13.294 1.00 41.26 257 GLU A O 1
ATOM 1967 N N . ALA A 1 280 ? -7.060 3.237 -14.143 1.00 42.35 258 ALA A N 1
ATOM 1968 C CA . ALA A 1 280 ? -7.799 2.807 -15.326 1.00 38.76 258 ALA A CA 1
ATOM 1969 C C . ALA A 1 280 ? -6.986 1.808 -16.136 1.00 35.27 258 ALA A C 1
ATOM 1970 O O . ALA A 1 280 ? -7.518 0.817 -16.656 1.00 38.94 258 ALA A O 1
ATOM 1972 N N . ILE A 1 281 ? -5.691 2.074 -16.256 1.00 35.62 259 ILE A N 1
ATOM 1973 C CA . ILE A 1 281 ? -4.825 1.186 -17.012 1.00 35.73 259 ILE A CA 1
ATOM 1974 C C . ILE A 1 281 ? -4.735 -0.164 -16.281 1.00 39.60 259 ILE A C 1
ATOM 1975 O O . ILE A 1 281 ? -4.930 -1.220 -16.888 1.00 41.11 259 ILE A O 1
ATOM 1980 N N . GLU A 1 282 ? -4.479 -0.124 -14.981 1.00 46.14 260 GLU A N 1
ATOM 1981 C CA . GLU A 1 282 ? -4.308 -1.370 -14.220 1.00 44.53 260 GLU A CA 1
ATOM 1982 C C . GLU A 1 282 ? -5.590 -2.192 -14.180 1.00 44.00 260 GLU A C 1
ATOM 1983 O O . GLU A 1 282 ? -5.552 -3.403 -14.361 1.00 49.27 260 GLU A O 1
ATOM 1989 N N . THR A 1 283 ? -6.730 -1.539 -13.974 1.00 40.99 261 THR A N 1
ATOM 1990 C CA . THR A 1 283 ? -7.963 -2.257 -13.638 1.00 43.91 261 THR A CA 1
ATOM 1991 C C . THR A 1 283 ? -8.984 -2.335 -14.746 1.00 56.09 261 THR A C 1
ATOM 1992 O O . THR A 1 283 ? -9.913 -3.114 -14.646 1.00 51.84 261 THR A O 1
ATOM 1996 N N . GLY A 1 284 ? -8.839 -1.531 -15.793 1.00 52.32 262 GLY A N 1
ATOM 1997 C CA . GLY A 1 284 ? -9.838 -1.494 -16.852 1.00 40.58 262 GLY A CA 1
ATOM 1998 C C . GLY A 1 284 ? -11.142 -0.799 -16.473 1.00 42.93 262 GLY A C 1
ATOM 1999 O O . GLY A 1 284 ? -12.157 -1.006 -17.130 1.00 53.64 262 GLY A O 1
ATOM 2000 N N . ASN A 1 285 ? -11.124 0.025 -15.423 1.00 45.98 263 ASN A N 1
ATOM 2001 C CA . ASN A 1 285 ? -12.340 0.736 -14.962 1.00 62.78 263 ASN A CA 1
ATOM 2002 C C . ASN A 1 285 ? -12.470 2.178 -15.489 1.00 48.92 263 ASN A C 1
ATOM 2003 O O . ASN A 1 285 ? -13.230 2.990 -14.936 1.00 49.17 263 ASN A O 1
ATOM 2008 N N . GLY A 1 286 ? -11.730 2.491 -16.550 1.00 42.07 264 GLY A N 1
ATOM 2009 C CA . GLY A 1 286 ? -11.661 3.855 -17.070 1.00 41.22 264 GLY A CA 1
ATOM 2010 C C . GLY A 1 286 ? -12.999 4.458 -17.450 1.00 40.11 264 GLY A C 1
ATOM 2011 O O . GLY A 1 286 ? -13.201 5.669 -17.314 1.00 38.84 264 GLY A O 1
ATOM 2012 N N . MET A 1 287 ? -13.939 3.631 -17.905 1.00 42.18 265 MET A N 1
ATOM 2013 C CA . MET A 1 287 ? -15.217 4.182 -18.359 1.00 58.40 265 MET A CA 1
ATOM 2014 C C . MET A 1 287 ? -16.032 4.771 -17.196 1.00 57.44 265 MET A C 1
ATOM 2015 O O . MET A 1 287 ? -16.884 5.634 -17.405 1.00 48.36 265 MET A O 1
ATOM 2020 N N . ASP A 1 288 ? -15.741 4.345 -15.969 1.00 47.52 266 ASP A N 1
ATOM 2021 C CA . ASP A 1 288 ? -16.371 4.952 -14.789 1.00 63.75 266 ASP A CA 1
ATOM 2022 C C . ASP A 1 288 ? -15.875 6.373 -14.574 1.00 48.61 266 ASP A C 1
ATOM 2023 O O . ASP A 1 288 ? -16.518 7.146 -13.869 1.00 49.80 266 ASP A O 1
ATOM 2028 N N . ASN A 1 289 ? -14.728 6.704 -15.173 1.00 44.50 267 ASN A N 1
ATOM 2029 C CA . ASN A 1 289 ? -14.175 8.058 -15.142 1.00 53.26 267 ASN A CA 1
ATOM 2030 C C . ASN A 1 289 ? -13.952 8.601 -16.554 1.00 41.09 267 ASN A C 1
ATOM 2031 O O . ASN A 1 289 ? -12.98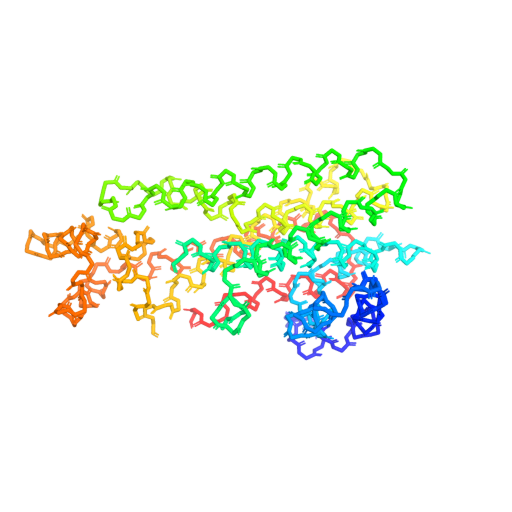8 9.318 -16.807 1.00 37.59 267 ASN A O 1
ATOM 2036 N N . LEU A 1 290 ? -14.870 8.268 -17.462 1.00 41.78 268 LEU A N 1
ATOM 2037 C CA . LEU A 1 290 ? -14.717 8.606 -18.868 1.00 38.58 268 LEU A CA 1
ATOM 2038 C C . LEU A 1 290 ? -14.495 10.106 -19.052 1.00 46.54 268 LEU A C 1
ATOM 2039 O O . LEU A 1 290 ? -13.490 10.506 -19.636 1.00 40.98 268 LEU A O 1
ATOM 2044 N N . THR A 1 291 ? -15.400 10.945 -18.543 1.00 38.27 269 THR A N 1
ATOM 2045 C CA . THR A 1 291 ? -15.272 12.392 -18.814 1.00 39.44 269 THR A CA 1
ATOM 2046 C C . THR A 1 291 ? -14.076 13.036 -18.096 1.00 53.99 269 THR A C 1
ATOM 2047 O O . THR A 1 291 ? -13.388 13.860 -18.697 1.00 40.72 269 THR A O 1
ATOM 2051 N N . PRO A 1 292 ? -13.789 12.645 -16.835 1.00 45.04 270 PRO A N 1
ATOM 2052 C CA . PRO A 1 292 ? -12.554 13.190 -16.242 1.00 40.86 270 PRO A CA 1
ATOM 2053 C C . PRO A 1 292 ? -11.273 12.831 -17.017 1.00 33.85 270 PRO A C 1
ATOM 2054 O O . PRO A 1 292 ? -10.335 13.639 -17.086 1.00 42.15 270 PRO A O 1
ATOM 2058 N N . ILE A 1 293 ? -11.222 11.627 -17.572 1.00 37.68 271 ILE A N 1
ATOM 2059 C CA . ILE A 1 293 ? -10.046 11.213 -18.335 1.00 33.23 271 ILE A CA 1
ATOM 2060 C C . ILE A 1 293 ? -9.967 12.025 -19.626 1.00 37.53 271 ILE A C 1
ATOM 2061 O O . ILE A 1 293 ? -8.911 12.549 -19.959 1.00 34.88 271 ILE A O 1
ATOM 2066 N N . LEU A 1 294 ? -11.086 12.123 -20.336 1.00 34.98 272 LEU A N 1
ATOM 2067 C CA . LEU A 1 294 ? -11.145 12.903 -21.565 1.00 39.53 272 LEU A CA 1
ATOM 2068 C C . LEU A 1 294 ? -10.759 14.351 -21.292 1.00 40.17 272 LEU A C 1
ATOM 2069 O O . LEU A 1 294 ? -10.141 15.009 -22.129 1.00 35.63 272 LEU A O 1
ATOM 2074 N N . GLU A 1 295 ? -11.127 14.841 -20.112 1.00 41.09 273 GLU A N 1
ATOM 2075 C CA . GLU A 1 295 ? -10.794 16.201 -19.709 1.00 41.59 273 GLU A CA 1
ATOM 2076 C C . GLU A 1 295 ? -9.288 16.347 -19.522 1.00 40.30 273 GLU A C 1
ATOM 2077 O O . GLU A 1 295 ? -8.685 17.311 -19.992 1.00 35.35 273 GLU A O 1
ATOM 2083 N N . THR A 1 296 ? -8.688 15.381 -18.834 1.00 35.69 274 THR A N 1
ATOM 2084 C CA . THR A 1 296 ? -7.247 15.382 -18.613 1.00 32.67 274 THR A CA 1
ATOM 2085 C C . THR A 1 296 ? -6.508 15.420 -19.945 1.00 30.40 274 THR A C 1
ATOM 2086 O O . THR A 1 296 ? -5.533 16.153 -20.106 1.00 35.75 274 THR A O 1
ATOM 2090 N N . MET A 1 297 ? -6.983 14.625 -20.899 1.00 32.11 275 MET A N 1
ATOM 2091 C CA . MET A 1 297 ? -6.392 14.591 -22.235 1.00 30.41 275 MET A CA 1
ATOM 2092 C C . MET A 1 297 ? -6.456 15.984 -22.877 1.00 26.50 275 MET A C 1
ATOM 2093 O O . MET A 1 297 ? -5.477 16.449 -23.481 1.00 34.88 275 MET A O 1
ATOM 2098 N N . GLU A 1 298 ? -7.605 16.634 -22.744 1.00 32.45 276 GLU A N 1
ATOM 2099 C CA . GLU A 1 298 ? -7.756 17.989 -23.296 1.00 43.76 276 GLU A CA 1
ATOM 2100 C C . GLU A 1 298 ? -6.799 18.970 -22.610 1.00 37.65 276 GLU A C 1
ATOM 2101 O O . GLU A 1 298 ? -6.015 19.653 -23.266 1.00 35.49 276 GLU A O 1
ATOM 2107 N N . GLN A 1 299 ? -6.830 19.000 -21.283 1.00 40.08 277 GLN A N 1
ATOM 2108 C CA . GLN A 1 299 ? -6.019 19.936 -20.510 1.00 36.68 277 GLN A CA 1
ATOM 2109 C C . GLN A 1 299 ? -4.535 19.769 -20.721 1.00 39.98 277 GLN A C 1
ATOM 2110 O O . GLN A 1 299 ? -3.803 20.747 -20.755 1.00 39.87 277 GLN A O 1
ATOM 2116 N N . THR A 1 300 ? -4.081 18.527 -20.851 1.00 36.94 278 THR A N 1
ATOM 2117 C CA . THR A 1 300 ? -2.660 18.241 -21.035 1.00 27.19 278 THR A CA 1
ATOM 2118 C C . THR A 1 300 ? -2.177 18.344 -22.497 1.00 28.59 278 THR A C 1
ATOM 2119 O O . THR A 1 300 ? -0.987 18.321 -22.764 1.00 29.59 278 THR A O 1
ATOM 2123 N N . GLY A 1 301 ? -3.100 18.432 -23.438 1.00 32.16 279 GLY A N 1
ATOM 2124 C CA . GLY A 1 301 ? -2.731 18.470 -24.849 1.00 33.43 279 GLY A CA 1
ATOM 2125 C C . GLY A 1 301 ? -2.251 17.115 -25.342 1.00 31.61 279 GLY A C 1
ATOM 2126 O O . GLY A 1 301 ? -1.439 17.033 -26.247 1.00 28.81 279 GLY A O 1
ATOM 2127 N N . ALA A 1 302 ? -2.751 16.051 -24.725 1.00 28.54 280 ALA A N 1
ATOM 2128 C CA . ALA A 1 302 ? -2.286 14.696 -25.026 1.00 27.80 280 ALA A CA 1
ATOM 2129 C C . ALA A 1 302 ? -2.668 14.261 -26.431 1.00 23.22 280 ALA A C 1
ATOM 2130 O O . ALA A 1 302 ? -1.869 13.663 -27.122 1.00 26.76 280 ALA A O 1
ATOM 2132 N N . LEU A 1 303 ? -3.904 14.533 -26.838 1.00 25.90 281 LEU A N 1
ATOM 2133 C CA . LEU A 1 303 ? -4.303 14.209 -28.202 1.00 23.58 281 LEU A CA 1
ATOM 2134 C C . LEU A 1 303 ? -3.560 15.079 -29.190 1.00 24.02 281 LEU A C 1
ATOM 2135 O O . LEU A 1 303 ? -3.131 14.617 -30.232 1.00 25.22 281 LEU A O 1
ATOM 2140 N N . THR A 1 304 ? -3.367 16.355 -28.847 1.00 30.50 282 THR A N 1
ATOM 2141 C CA . THR A 1 304 ? -2.580 17.252 -29.704 1.00 26.42 282 THR A CA 1
ATOM 2142 C C . THR A 1 304 ? -1.157 16.763 -29.922 1.00 24.27 282 THR A C 1
ATOM 2143 O O . THR A 1 304 ? -0.666 16.753 -31.033 1.00 24.46 282 THR A O 1
ATOM 2147 N N . TYR A 1 305 ? -0.500 16.318 -28.853 1.00 24.43 283 TYR A N 1
ATOM 2148 C CA . TYR A 1 305 ? 0.841 15.828 -28.931 1.00 24.32 283 TYR A CA 1
ATOM 2149 C C . TYR A 1 305 ? 0.897 14.610 -29.857 1.00 22.99 283 TYR A C 1
ATOM 2150 O O . TYR A 1 305 ? 1.814 14.469 -30.645 1.00 23.88 283 TYR A O 1
ATOM 2159 N N . THR A 1 306 ? -0.089 13.731 -29.729 1.00 24.24 284 THR A N 1
ATOM 2160 C CA . THR A 1 306 ? -0.132 12.547 -30.591 1.00 24.03 284 THR A CA 1
ATOM 2161 C C . THR A 1 306 ? -0.382 12.954 -32.043 1.00 24.87 284 THR A C 1
ATOM 2162 O O . THR A 1 306 ? 0.249 12.435 -32.938 1.00 24.72 284 THR A O 1
ATOM 2166 N N . LYS A 1 307 ? -1.260 13.931 -32.262 1.00 24.00 285 LYS A N 1
ATOM 2167 C CA . LYS A 1 307 ? -1.481 14.445 -33.618 1.00 24.53 285 LYS A CA 1
ATOM 2168 C C . LYS A 1 307 ? -0.198 15.006 -34.201 1.00 22.64 285 LYS A C 1
ATOM 2169 O O . LYS A 1 307 ? 0.125 14.808 -35.375 1.00 23.50 285 LYS A O 1
ATOM 2175 N N . GLN A 1 308 ? 0.574 15.727 -33.381 1.00 26.07 286 GLN A N 1
ATOM 2176 C CA . GLN A 1 308 ? 1.873 16.217 -33.831 1.00 23.31 286 GLN A CA 1
ATOM 2177 C C . GLN A 1 308 ? 2.829 15.133 -34.290 1.00 28.02 286 GLN A C 1
ATOM 2178 O O . GLN A 1 308 ? 3.580 15.310 -35.249 1.00 24.35 286 GLN A O 1
ATOM 2184 N N . GLN A 1 309 ? 2.837 14.017 -33.581 1.00 25.05 287 GLN A N 1
ATOM 2185 C CA . GLN A 1 309 ? 3.671 12.884 -33.989 1.00 22.22 287 GLN A CA 1
ATOM 2186 C C . GLN A 1 309 ? 3.192 12.279 -35.334 1.00 18.27 287 GLN A C 1
ATOM 2187 O O . GLN A 1 309 ? 3.994 11.896 -36.188 1.00 25.66 287 GLN A O 1
ATOM 2193 N N . ALA A 1 310 ? 1.881 12.237 -35.515 1.00 25.16 288 ALA A N 1
ATOM 2194 C CA . ALA A 1 310 ? 1.318 11.712 -36.758 1.00 23.51 288 ALA A CA 1
ATOM 2195 C C . ALA A 1 310 ? 1.694 12.614 -37.929 1.00 27.55 288 ALA A C 1
ATOM 2196 O O . ALA A 1 310 ? 2.091 12.152 -38.981 1.00 24.53 288 ALA A O 1
ATOM 2198 N N . LEU A 1 311 ? 1.551 13.922 -37.729 1.00 26.81 289 LEU A N 1
ATOM 2199 C CA . LEU A 1 311 ? 1.931 14.893 -38.753 1.00 26.53 289 LEU A CA 1
ATOM 2200 C C . LEU A 1 311 ? 3.381 14.709 -39.119 1.00 23.64 289 LEU A C 1
ATOM 2201 O O . LEU A 1 311 ? 3.740 14.684 -40.296 1.00 26.66 289 LEU A O 1
ATOM 2206 N N . LYS A 1 312 ? 4.241 14.526 -38.116 1.00 25.66 290 LYS A N 1
ATOM 2207 C CA . LYS A 1 312 ? 5.652 14.329 -38.372 1.00 20.74 290 LYS A CA 1
ATOM 2208 C C . LYS A 1 312 ? 5.928 13.082 -39.235 1.00 26.58 290 LYS A C 1
ATOM 2209 O O . LYS A 1 312 ? 6.670 13.128 -40.212 1.00 24.80 290 LYS A O 1
ATOM 2215 N N . ALA A 1 313 ? 5.318 11.968 -38.857 1.00 26.17 291 ALA A N 1
ATOM 2216 C CA . ALA A 1 313 ? 5.491 10.734 -39.637 1.00 25.07 291 ALA A CA 1
ATOM 2217 C C . ALA A 1 313 ? 5.044 10.921 -41.089 1.00 21.78 291 ALA A C 1
ATOM 2218 O O . ALA A 1 313 ? 5.717 10.477 -42.025 1.00 25.38 291 ALA A O 1
ATOM 2220 N N . SER A 1 314 ? 3.895 11.558 -41.262 1.00 23.10 292 SER A N 1
ATOM 2221 C CA . SER A 1 314 ? 3.379 11.820 -42.615 1.00 25.23 292 SER A CA 1
ATOM 2222 C C . SER A 1 314 ? 4.381 12.605 -43.458 1.00 33.47 292 SER A C 1
ATOM 2223 O O . SER A 1 314 ? 4.640 12.275 -44.613 1.00 23.30 292 SER A O 1
ATOM 2226 N N . GLN A 1 315 ? 4.947 13.670 -42.897 1.00 28.79 293 GLN A N 1
ATOM 2227 C CA A GLN A 1 315 ? 5.905 14.484 -43.627 0.50 27.57 293 GLN A CA 1
ATOM 2228 C CA B GLN A 1 315 ? 5.924 14.462 -43.667 0.50 25.64 293 GLN A CA 1
ATOM 2229 C C . GLN A 1 315 ? 7.214 13.710 -43.885 1.00 27.14 293 GLN A C 1
ATOM 2230 O O . GLN A 1 315 ? 7.853 13.861 -44.940 1.00 28.05 293 GLN A O 1
ATOM 2241 N N . GLN A 1 316 ? 7.630 12.891 -42.910 1.00 26.42 294 GLN A N 1
ATOM 2242 C CA . GLN A 1 316 ? 8.833 12.092 -43.101 1.00 22.36 294 GLN A CA 1
ATOM 2243 C C . GLN A 1 316 ? 8.641 11.104 -44.256 1.00 25.62 294 GLN A C 1
ATOM 2244 O O . GLN A 1 316 ? 9.556 10.831 -45.020 1.00 25.52 294 GLN A O 1
ATOM 2250 N N . ALA A 1 317 ? 7.431 10.595 -44.386 1.00 26.82 295 ALA A N 1
ATOM 2251 C CA . ALA A 1 317 ? 7.133 9.677 -45.507 1.00 25.57 295 ALA A CA 1
ATOM 2252 C C . ALA A 1 317 ? 7.266 10.423 -46.840 1.00 22.66 295 ALA A C 1
ATOM 2253 O O . ALA A 1 317 ? 7.930 9.961 -47.771 1.00 25.57 295 ALA A O 1
ATOM 2255 N N . ILE A 1 318 ? 6.662 11.598 -46.911 1.00 26.84 296 ILE A N 1
ATOM 2256 C CA . ILE A 1 318 ? 6.709 12.395 -48.144 1.00 30.16 296 ILE A CA 1
ATOM 2257 C C . ILE A 1 318 ? 8.165 12.729 -48.490 1.00 31.21 296 ILE A C 1
ATOM 2258 O O . ILE A 1 318 ? 8.634 12.540 -49.622 1.00 26.30 296 ILE A O 1
ATOM 2263 N N . ASP A 1 319 ? 8.900 13.188 -47.485 1.00 32.16 297 ASP A N 1
ATOM 2264 C CA . ASP A 1 319 ? 10.305 13.536 -47.678 1.00 32.70 297 ASP A CA 1
ATOM 2265 C C . ASP A 1 319 ? 11.155 12.358 -48.145 1.00 40.96 297 ASP A C 1
ATOM 2266 O O . ASP A 1 319 ? 12.096 12.542 -48.906 1.00 29.90 297 ASP A O 1
ATOM 2271 N N . ALA A 1 320 ? 10.807 11.138 -47.733 1.00 32.14 298 ALA A N 1
ATOM 2272 C CA . ALA A 1 320 ? 11.568 9.969 -48.151 1.00 27.32 298 ALA A CA 1
ATOM 2273 C C . ALA A 1 320 ? 11.490 9.726 -49.651 1.00 23.54 298 ALA A C 1
ATOM 2274 O O . ALA A 1 320 ? 12.364 9.097 -50.200 1.00 25.47 298 ALA A O 1
ATOM 2276 N N . LEU A 1 321 ? 10.426 10.194 -50.295 1.00 26.52 299 LEU A N 1
ATOM 2277 C CA . LEU A 1 321 ? 10.243 9.979 -51.729 1.00 26.92 299 LEU A CA 1
ATOM 2278 C C . LEU A 1 321 ? 11.039 10.934 -52.633 1.00 34.99 299 LEU A C 1
ATOM 2279 O O . LEU A 1 321 ? 10.972 10.825 -53.862 1.00 30.35 299 LEU A O 1
ATOM 2284 N N A SER A 1 322 ? 11.843 11.831 -52.066 0.50 36.76 300 SER A N 1
ATOM 2285 N N B SER A 1 322 ? 11.776 11.852 -51.999 0.50 34.46 300 SER A N 1
ATOM 2286 C CA A SER A 1 322 ? 12.654 12.748 -52.891 0.50 29.47 300 SER A CA 1
ATOM 2287 C CA B SER A 1 322 ? 12.633 12.817 -52.689 0.50 46.80 300 SER A CA 1
ATOM 2288 C C A SER A 1 322 ? 13.438 12.096 -54.037 0.50 33.56 300 SER A C 1
ATOM 2289 C C B SER A 1 322 ? 13.243 12.293 -53.980 0.50 28.56 300 SER A C 1
ATOM 2290 O O A SER A 1 322 ? 13.454 12.611 -55.147 0.50 35.77 300 SER A O 1
ATOM 2291 O O B SER A 1 322 ? 13.004 12.863 -55.032 0.50 35.35 300 SER A O 1
ATOM 2296 N N A PRO A 1 323 ? 14.101 10.962 -53.781 0.50 30.58 301 PRO A N 1
ATOM 2297 N N B PRO A 1 323 ? 14.032 11.204 -53.905 0.50 30.55 301 PRO A N 1
ATOM 2298 C CA A PRO A 1 323 ? 14.869 10.356 -54.862 0.50 33.92 301 PRO A CA 1
ATOM 2299 C CA B PRO A 1 323 ? 14.778 10.703 -55.054 0.50 36.71 301 PRO A CA 1
ATOM 2300 C C A PRO A 1 323 ? 14.020 9.754 -55.980 0.50 40.45 301 PRO A C 1
ATOM 2301 C C B PRO A 1 323 ? 13.984 9.862 -56.045 0.50 39.58 301 PRO A C 1
ATOM 2302 O O A PRO A 1 323 ? 14.547 9.442 -57.041 0.50 32.63 301 PRO A O 1
ATOM 2303 O O B PRO A 1 323 ? 14.523 9.465 -57.073 0.50 31.98 301 PRO A O 1
ATOM 2310 N N . ILE A 1 324 ? 12.723 9.571 -55.749 1.00 33.16 302 ILE A N 1
ATOM 2311 C CA . ILE A 1 324 ? 11.893 8.823 -56.703 1.00 28.64 302 ILE A CA 1
ATOM 2312 C C . ILE A 1 324 ? 11.547 9.703 -57.917 1.00 26.93 302 ILE A C 1
ATOM 2313 O O . ILE A 1 324 ? 11.215 10.875 -57.776 1.00 31.92 302 ILE A O 1
ATOM 2318 N N . GLU A 1 325 ? 11.657 9.100 -59.091 1.00 31.90 303 GLU A N 1
ATOM 2319 C CA A GLU A 1 325 ? 11.269 9.718 -60.363 0.50 43.10 303 GLU A CA 1
ATOM 2320 C CA B GLU A 1 325 ? 11.275 9.730 -60.355 0.50 41.31 303 GLU A CA 1
ATOM 2321 C C . GLU A 1 325 ? 9.826 10.225 -60.305 1.00 40.42 303 GLU A C 1
ATOM 2322 O O . GLU A 1 325 ? 8.964 9.564 -59.726 1.00 31.51 303 GLU A O 1
ATOM 2333 N N . GLU A 1 326 ? 9.554 11.400 -60.892 1.00 34.33 304 GLU A N 1
ATOM 2334 C CA A GLU A 1 326 ? 8.194 11.944 -61.010 0.50 37.21 304 GLU A CA 1
ATOM 2335 C CA B GLU A 1 326 ? 8.173 11.905 -60.969 0.50 35.25 304 GLU A CA 1
ATOM 2336 C C . GLU A 1 326 ? 7.293 10.999 -61.814 1.00 25.84 304 GLU A C 1
ATOM 2337 O O . GLU A 1 326 ? 7.727 10.446 -62.836 1.00 31.55 304 GLU A O 1
ATOM 2348 N N . SER A 1 327 ? 6.052 10.843 -61.349 1.00 28.86 305 SER A N 1
ATOM 2349 C CA . SER A 1 327 ? 4.999 10.152 -62.083 1.00 26.75 305 SER A CA 1
ATOM 2350 C C . SER A 1 327 ? 3.713 10.396 -61.353 1.00 24.43 305 SER A C 1
ATOM 2351 O O . SER A 1 327 ? 3.706 10.848 -60.195 1.00 25.15 305 SER A O 1
ATOM 2354 N N . VAL A 1 328 ? 2.602 10.059 -62.001 1.00 22.21 306 VAL A N 1
ATOM 2355 C CA . VAL A 1 328 ? 1.307 10.147 -61.328 1.00 24.03 306 VAL A CA 1
ATOM 2356 C C . VAL A 1 328 ? 1.230 9.193 -60.111 1.00 23.11 306 VAL A C 1
ATOM 2357 O O . VAL A 1 328 ? 0.503 9.460 -59.160 1.00 23.81 306 VAL A O 1
ATOM 2361 N N . TYR A 1 329 ? 1.954 8.085 -60.181 1.00 24.70 307 TYR A N 1
ATOM 2362 C CA . TYR A 1 329 ? 2.012 7.136 -59.044 1.00 26.90 307 TYR A CA 1
ATOM 2363 C C . TYR A 1 329 ? 2.801 7.701 -57.854 1.00 25.17 307 TYR A C 1
ATOM 2364 O O . TYR A 1 329 ? 2.403 7.538 -56.701 1.00 23.40 307 TYR A O 1
ATOM 2373 N N . LYS A 1 330 ? 3.900 8.394 -58.129 1.00 23.23 308 LYS A N 1
ATOM 2374 C CA . LYS A 1 330 ? 4.568 9.136 -57.065 1.00 22.58 308 LYS A CA 1
ATOM 2375 C C . LYS A 1 330 ? 3.634 10.161 -56.421 1.00 25.43 308 LYS A C 1
ATOM 2376 O O . LYS A 1 330 ? 3.550 10.283 -55.172 1.00 25.69 308 LYS A O 1
ATOM 2382 N N . GLU A 1 331 ? 2.877 10.891 -57.249 1.00 26.67 309 GLU A N 1
ATOM 2383 C CA . GLU A 1 331 ? 1.935 11.866 -56.735 1.00 24.64 309 GLU A CA 1
ATOM 2384 C C . GLU A 1 331 ? 0.861 11.202 -55.890 1.00 24.05 309 GLU A C 1
ATOM 2385 O O . GLU A 1 331 ? 0.431 11.746 -54.887 1.00 23.56 309 GLU A O 1
ATOM 2391 N N . ALA A 1 332 ? 0.426 10.014 -56.293 1.00 23.17 310 ALA A N 1
ATOM 2392 C CA . ALA A 1 332 ? -0.553 9.274 -55.497 1.00 23.72 310 ALA A CA 1
ATOM 2393 C C . ALA A 1 332 ? 0.023 8.863 -54.130 1.00 20.41 310 ALA A C 1
ATOM 2394 O O . ALA A 1 332 ? -0.683 8.902 -53.128 1.00 23.31 310 ALA A O 1
ATOM 2396 N N . LEU A 1 333 ? 1.275 8.417 -54.118 1.00 23.26 311 LEU A N 1
ATOM 2397 C CA . LEU A 1 333 ? 1.929 8.035 -52.845 1.00 24.83 311 LEU A CA 1
ATOM 2398 C C . LEU A 1 333 ? 2.018 9.234 -51.906 1.00 26.04 311 LEU A C 1
ATOM 2399 O O . LEU A 1 333 ? 1.777 9.129 -50.703 1.00 24.57 311 LEU A O 1
ATOM 2404 N N . ILE A 1 334 ? 2.338 10.397 -52.475 1.00 24.89 312 ILE A N 1
ATOM 2405 C CA . ILE A 1 334 ? 2.365 11.641 -51.702 1.00 22.05 312 ILE A CA 1
ATOM 2406 C C . ILE A 1 334 ? 0.973 11.999 -51.195 1.00 24.33 312 ILE A C 1
ATOM 2407 O O . ILE A 1 334 ? 0.797 12.360 -50.027 1.00 26.69 312 ILE A O 1
ATOM 2412 N N . GLY A 1 335 ? -0.049 11.874 -52.052 1.00 24.87 313 GLY A N 1
ATOM 2413 C CA . GLY A 1 335 ? -1.401 12.156 -51.615 1.00 27.06 313 GLY A CA 1
ATOM 2414 C C . GLY A 1 335 ? -1.853 11.227 -50.490 1.00 25.54 313 GLY A C 1
ATOM 2415 O O . GLY A 1 335 ? -2.562 11.629 -49.569 1.00 23.68 313 GLY A O 1
ATOM 2416 N N . LEU A 1 336 ? -1.466 9.964 -50.569 1.00 29.37 314 LEU A N 1
ATOM 2417 C CA . LEU A 1 336 ? -1.835 9.013 -49.525 1.00 25.89 314 LEU A CA 1
ATOM 2418 C C . LEU A 1 336 ? -1.261 9.423 -48.168 1.00 21.93 314 LEU A C 1
ATOM 2419 O O . LEU A 1 336 ? -1.912 9.278 -47.142 1.00 26.08 314 LEU A O 1
ATOM 2424 N N . ALA A 1 337 ? -0.034 9.918 -48.187 1.00 24.41 315 ALA A N 1
ATOM 2425 C CA . ALA A 1 337 ? 0.597 10.411 -46.963 1.00 24.93 315 ALA A CA 1
ATOM 2426 C C . ALA A 1 337 ? -0.168 11.610 -46.386 1.00 25.09 315 ALA A C 1
ATOM 2427 O O . ALA A 1 337 ? -0.385 11.698 -45.188 1.00 23.71 315 ALA A O 1
ATOM 2429 N N . HIS A 1 338 ? -0.621 12.520 -47.251 1.00 28.16 316 HIS A N 1
ATOM 2430 C CA . HIS A 1 338 ? -1.474 13.617 -46.800 1.00 29.74 316 HIS A CA 1
ATOM 2431 C C . HIS A 1 338 ? -2.792 13.112 -46.249 1.00 25.74 316 HIS A C 1
ATOM 2432 O O . HIS A 1 338 ? -3.241 13.541 -45.190 1.00 25.45 316 HIS A O 1
ATOM 2439 N N . ILE A 1 339 ? -3.411 12.186 -46.968 1.00 25.21 317 ILE A N 1
ATOM 2440 C CA . ILE A 1 339 ? -4.708 11.672 -46.589 1.00 28.82 317 ILE A CA 1
ATOM 2441 C C . ILE A 1 339 ? -4.652 10.969 -45.235 1.00 26.98 317 ILE A C 1
ATOM 2442 O O . ILE A 1 339 ? -5.592 11.066 -44.453 1.00 29.42 317 ILE A O 1
ATOM 2447 N N . SER A 1 340 ? -3.543 10.296 -44.968 1.00 28.64 318 SER A N 1
ATOM 2448 C CA . SER A 1 340 ? -3.373 9.579 -43.702 1.00 28.26 318 SER A CA 1
ATOM 2449 C C . SER A 1 340 ? -3.675 10.435 -42.480 1.00 31.13 318 SER A C 1
ATOM 2450 O O . SER A 1 340 ? -4.235 9.944 -41.506 1.00 31.95 318 SER A O 1
ATOM 2453 N N . VAL A 1 341 ? -3.322 11.717 -42.528 1.00 26.65 319 VAL A N 1
ATOM 2454 C CA . VAL A 1 341 ? -3.467 12.586 -41.360 1.00 28.36 319 VAL A CA 1
ATOM 2455 C C . VAL A 1 341 ? -4.544 13.669 -41.526 1.00 40.96 319 VAL A C 1
ATOM 2456 O O . VAL A 1 341 ? -4.740 14.491 -40.629 1.00 36.19 319 VAL A O 1
ATOM 2460 N N . GLU A 1 342 ? -5.274 13.628 -42.639 1.00 39.33 320 GLU A N 1
ATOM 2461 C CA . GLU A 1 342 ? -6.386 14.555 -42.875 1.00 41.86 320 GLU A CA 1
ATOM 2462 C C . GLU A 1 342 ? -7.398 14.673 -41.755 1.00 38.06 320 GLU A C 1
ATOM 2463 O O . GLU A 1 342 ? -7.813 15.779 -41.421 1.00 44.22 320 GLU A O 1
ATOM 2469 N N . ARG A 1 343 ? -7.814 13.550 -41.179 1.00 42.38 321 ARG A N 1
ATOM 2470 C CA . ARG A 1 343 ? -8.866 13.568 -40.154 1.00 43.62 321 ARG A CA 1
ATOM 2471 C C . ARG A 1 343 ? -8.412 14.188 -38.847 1.00 50.37 321 ARG A C 1
ATOM 2472 O O . ARG A 1 343 ? -9.220 14.401 -37.950 1.00 59.98 321 ARG A O 1
ATOM 2480 N N . VAL A 1 344 ? -7.126 14.496 -38.755 1.00 41.07 322 VAL A N 1
ATOM 2481 C CA . VAL A 1 344 ? -6.504 14.920 -37.514 1.00 57.11 322 VAL A CA 1
ATOM 2482 C C . VAL A 1 344 ? -6.237 16.421 -37.452 1.00 66.14 322 VAL A C 1
ATOM 2483 O O . VAL A 1 344 ? -6.271 17.001 -36.369 1.00 67.26 322 VAL A O 1
ATOM 2487 N N . ALA A 1 345 ? -5.970 17.042 -38.599 1.00 55.00 323 ALA A N 1
ATOM 2488 C CA . ALA A 1 345 ? -5.828 18.499 -38.678 1.00 54.36 323 ALA A CA 1
ATOM 2489 C C . ALA A 1 345 ? -7.183 19.202 -38.480 1.00 82.70 323 ALA A C 1
ATOM 2490 O O . ALA A 1 345 ? -8.247 18.634 -38.734 1.00 69.65 323 ALA A O 1
#

CATH classification: 1.10.600.10